Protein AF-A0A9Q9HTZ6-F1 (afdb_monomer)

Radius of gyration: 19.59 Å; Cα contacts (8 Å, |Δi|>4): 270; chains: 1; bounding box: 49×28×55 Å

pLDDT: mean 93.49, std 8.4, range [41.5, 98.31]

Solvent-accessible surface area (backbone atoms only — not comparable to full-atom values): 10935 Å² total; per-residue (Å²): 111,72,93,70,32,89,23,39,36,33,38,77,33,39,68,88,59,74,86,85,67,66,57,59,71,55,54,70,66,56,55,53,50,39,58,78,68,46,40,72,81,75,34,65,66,50,52,49,51,59,72,42,73,75,46,61,51,66,47,73,60,50,73,77,73,52,68,39,75,66,32,61,55,27,47,79,65,59,56,49,50,37,36,34,31,33,33,46,53,46,60,17,33,33,45,36,37,27,21,44,92,86,68,53,84,80,54,48,61,61,53,36,51,49,48,39,53,51,46,49,48,60,46,41,54,37,54,74,66,52,51,69,77,52,48,57,52,49,49,47,50,71,76,63,54,49,62,68,54,52,15,58,75,69,72,51,50,55,67,55,50,55,49,50,45,50,53,50,13,59,65,48,34,27,71,38,55,68,43,46,50,51,47,45,51,49,58,73,41,52,87,79,45,84,88,123

Structure (mmCIF, N/CA/C/O backbone):
data_AF-A0A9Q9HTZ6-F1
#
_entry.id   AF-A0A9Q9HTZ6-F1
#
loop_
_atom_site.group_PDB
_atom_site.id
_atom_site.type_symbol
_atom_site.label_atom_id
_atom_site.label_alt_id
_atom_site.label_comp_id
_atom_site.label_asym_id
_atom_site.label_entity_id
_atom_site.label_seq_id
_atom_site.pdbx_PDB_ins_code
_atom_site.Cartn_x
_atom_site.Cartn_y
_atom_site.Cartn_z
_atom_site.occupancy
_atom_site.B_iso_or_equiv
_atom_site.auth_seq_id
_atom_site.auth_comp_id
_atom_site.auth_asym_id
_atom_site.auth_atom_id
_atom_site.pdbx_PDB_model_num
ATOM 1 N N . MET A 1 1 ? -3.294 -3.836 -15.077 1.00 73.88 1 MET A N 1
ATOM 2 C CA . MET A 1 1 ? -1.982 -3.495 -14.479 1.00 73.88 1 MET A CA 1
ATOM 3 C C . MET A 1 1 ? -0.905 -4.458 -14.953 1.00 73.88 1 MET A C 1
ATOM 5 O O . MET A 1 1 ? 0.028 -3.984 -15.573 1.00 73.88 1 MET A O 1
ATOM 9 N N . GLN A 1 2 ? -1.033 -5.771 -14.715 1.00 74.38 2 GLN A N 1
ATOM 10 C CA . GLN A 1 2 ? -0.006 -6.757 -15.094 1.00 74.38 2 GLN A CA 1
ATOM 11 C C . GLN A 1 2 ? 0.292 -6.791 -16.602 1.00 74.38 2 GLN A C 1
ATOM 13 O O . GLN A 1 2 ? 1.448 -6.836 -16.988 1.00 74.38 2 GLN A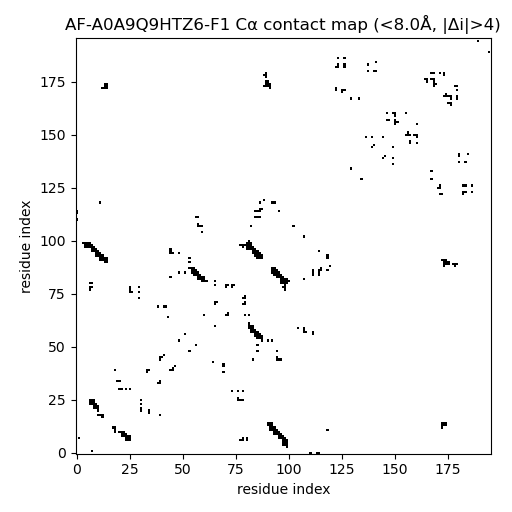 O 1
ATOM 18 N N . GLU A 1 3 ? -0.725 -6.657 -17.454 1.00 85.75 3 GLU A N 1
ATOM 19 C CA . GLU A 1 3 ? -0.558 -6.649 -18.920 1.00 85.75 3 GLU A CA 1
ATOM 20 C C . GLU A 1 3 ? 0.232 -5.445 -19.459 1.00 85.75 3 GLU A C 1
ATOM 22 O O . GLU A 1 3 ? 0.646 -5.437 -20.613 1.00 85.75 3 GLU A O 1
ATOM 27 N N . SER A 1 4 ? 0.428 -4.407 -18.641 1.00 90.44 4 SER A N 1
ATOM 28 C CA . SER A 1 4 ? 1.105 -3.176 -19.050 1.00 90.44 4 SER A CA 1
ATOM 29 C C . SER A 1 4 ? 2.604 -3.183 -18.759 1.00 90.44 4 SER A C 1
ATOM 31 O O . SER A 1 4 ? 3.250 -2.185 -19.053 1.00 90.44 4 SER A O 1
ATOM 33 N N . PHE A 1 5 ? 3.160 -4.243 -18.167 1.00 94.69 5 PHE A N 1
ATOM 34 C CA . PHE A 1 5 ? 4.577 -4.310 -17.807 1.00 94.69 5 PHE A CA 1
ATOM 35 C C . PHE A 1 5 ? 5.162 -5.675 -18.165 1.00 94.69 5 PHE A C 1
ATOM 37 O O . PHE A 1 5 ? 4.540 -6.701 -17.906 1.00 94.69 5 PHE A O 1
ATOM 44 N N . SER A 1 6 ? 6.375 -5.696 -18.723 1.00 95.19 6 SER A N 1
ATOM 45 C CA . SER A 1 6 ? 7.116 -6.945 -18.960 1.00 95.19 6 SER A CA 1
ATOM 46 C C . SER A 1 6 ? 7.638 -7.556 -17.656 1.00 95.19 6 SER A C 1
ATOM 48 O O . SER A 1 6 ? 7.808 -8.770 -17.562 1.00 95.19 6 SER A O 1
ATOM 50 N N . GLY A 1 7 ? 7.839 -6.722 -16.635 1.00 95.94 7 GLY A N 1
ATOM 51 C CA . GLY A 1 7 ? 8.109 -7.135 -15.268 1.00 95.94 7 GLY A CA 1
ATOM 52 C C . GLY A 1 7 ? 7.772 -6.026 -14.275 1.00 95.94 7 GLY A C 1
ATOM 53 O O . GLY A 1 7 ? 7.778 -4.843 -14.621 1.00 95.94 7 GLY A O 1
ATOM 54 N N . PHE A 1 8 ? 7.439 -6.397 -13.043 1.00 96.62 8 PHE A N 1
ATOM 55 C CA . PHE A 1 8 ? 7.098 -5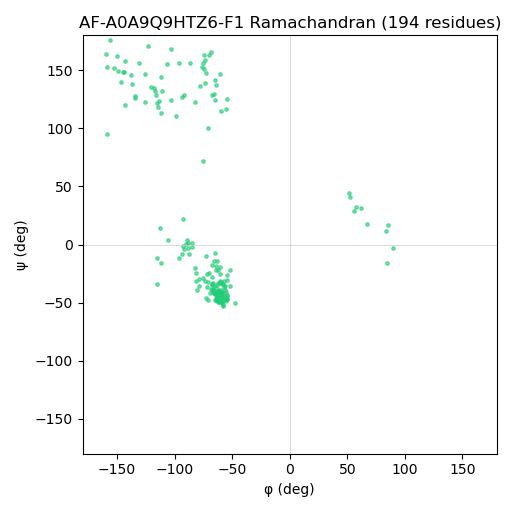.443 -11.993 1.00 96.62 8 PHE A CA 1
ATOM 56 C C . PHE A 1 8 ? 7.459 -5.960 -10.601 1.00 96.62 8 PHE A C 1
ATOM 58 O O . PHE A 1 8 ? 7.620 -7.160 -10.364 1.00 96.62 8 PHE A O 1
ATOM 65 N N . GLY A 1 9 ? 7.531 -5.036 -9.652 1.00 95.62 9 GLY A N 1
ATOM 66 C CA . GLY A 1 9 ? 7.614 -5.339 -8.233 1.00 95.62 9 GLY A CA 1
ATOM 67 C C . GLY A 1 9 ? 6.957 -4.249 -7.401 1.00 95.62 9 GLY A C 1
ATOM 68 O O . GLY A 1 9 ? 6.941 -3.079 -7.789 1.00 95.62 9 GLY A O 1
ATOM 69 N N . PHE A 1 10 ? 6.410 -4.619 -6.251 1.00 96.69 10 PHE A N 1
ATOM 70 C CA . PHE A 1 10 ? 5.911 -3.654 -5.289 1.00 96.69 10 PHE A CA 1
ATOM 71 C C . PHE A 1 10 ? 6.160 -4.073 -3.847 1.00 96.69 10 PHE A C 1
ATOM 73 O O . PHE A 1 10 ? 6.333 -5.245 -3.517 1.00 96.69 10 PHE A O 1
ATOM 80 N N . VAL A 1 11 ? 6.159 -3.070 -2.977 1.00 96.94 11 VAL A N 1
ATOM 81 C CA . VAL A 1 11 ? 6.175 -3.236 -1.525 1.00 96.94 11 VAL A CA 1
ATOM 82 C C . VAL A 1 11 ? 5.012 -2.471 -0.923 1.00 96.94 11 VAL A C 1
ATOM 84 O O . VAL A 1 11 ? 4.644 -1.404 -1.420 1.00 96.94 11 VAL A O 1
ATOM 87 N N . ILE A 1 12 ? 4.457 -3.000 0.161 1.00 96.50 12 ILE A N 1
ATOM 88 C CA . ILE A 1 12 ? 3.463 -2.319 0.989 1.00 96.50 12 ILE A CA 1
ATOM 89 C C . ILE A 1 12 ? 4.112 -2.066 2.340 1.00 96.50 12 ILE A C 1
ATOM 91 O O . ILE A 1 12 ? 4.617 -2.989 2.970 1.00 96.50 12 ILE A O 1
ATOM 95 N N . LEU A 1 13 ? 4.140 -0.803 2.751 1.00 95.88 13 LEU A N 1
ATOM 96 C CA . LEU A 1 13 ? 4.840 -0.350 3.942 1.00 95.88 13 LEU A CA 1
ATOM 97 C C . LEU A 1 13 ? 3.881 0.408 4.851 1.00 95.88 13 LEU A C 1
ATOM 99 O O . LEU A 1 13 ? 3.317 1.446 4.478 1.00 95.88 13 LEU A O 1
ATOM 103 N N . SER A 1 14 ? 3.762 -0.073 6.081 1.00 93.50 14 SER A N 1
ATOM 104 C CA . SER A 1 14 ? 3.127 0.656 7.170 1.00 93.50 14 SER A CA 1
ATOM 105 C C . SER A 1 14 ? 3.981 1.875 7.567 1.00 93.50 14 SER A C 1
ATOM 107 O O . SER A 1 14 ? 5.152 2.006 7.181 1.00 93.50 14 SER A O 1
ATOM 109 N N . PRO A 1 15 ? 3.426 2.825 8.340 1.00 88.44 15 PRO A N 1
ATOM 110 C CA . PRO A 1 15 ? 4.159 4.013 8.764 1.00 88.44 15 PRO A CA 1
ATOM 111 C C . PRO A 1 15 ? 5.473 3.676 9.488 1.00 88.44 15 PRO A C 1
ATOM 113 O O . PRO A 1 15 ? 5.465 3.117 10.579 1.00 88.44 15 PRO A O 1
ATOM 116 N N . GLY A 1 16 ? 6.600 4.079 8.897 1.00 87.69 16 GLY A N 1
ATOM 117 C CA . GLY A 1 16 ? 7.938 3.895 9.471 1.00 87.69 16 GLY A CA 1
ATOM 118 C C . GLY A 1 16 ? 8.631 2.584 9.091 1.00 87.69 16 GLY A C 1
ATOM 119 O O . GLY A 1 16 ? 9.789 2.405 9.458 1.00 87.69 16 GLY A O 1
ATOM 120 N N . GLU A 1 17 ? 7.970 1.701 8.340 1.00 92.38 17 GLU A N 1
ATOM 121 C CA . GLU A 1 17 ? 8.578 0.454 7.881 1.00 92.38 17 GLU A CA 1
ATOM 122 C C . GLU A 1 17 ? 9.590 0.678 6.753 1.00 92.38 17 GLU A C 1
ATOM 124 O O . GLU A 1 17 ? 9.489 1.612 5.949 1.00 92.38 17 GLU A O 1
ATOM 129 N N . VAL A 1 18 ? 10.573 -0.219 6.707 1.00 91.00 18 VAL A N 1
ATOM 130 C CA . VAL A 1 18 ? 11.548 -0.347 5.624 1.00 91.00 18 VAL A CA 1
ATOM 131 C C . VAL A 1 18 ? 11.294 -1.661 4.886 1.00 91.00 18 VAL A C 1
ATOM 133 O O . VAL A 1 18 ? 10.924 -2.647 5.525 1.00 91.00 18 VAL A O 1
ATOM 136 N N . PRO A 1 19 ? 11.475 -1.701 3.558 1.00 94.00 19 PRO A N 1
ATOM 137 C CA . PRO A 1 19 ? 11.228 -2.910 2.783 1.00 94.00 19 PRO A CA 1
ATOM 138 C C . PRO A 1 19 ? 12.253 -3.996 3.132 1.00 94.00 19 PRO A C 1
ATOM 140 O O . PRO A 1 19 ? 13.461 -3.768 3.078 1.00 94.00 19 PRO A O 1
ATOM 143 N N . THR A 1 20 ? 11.770 -5.192 3.455 1.00 93.38 20 THR A N 1
ATOM 144 C CA . THR A 1 20 ? 12.600 -6.394 3.670 1.00 93.38 20 THR A CA 1
ATOM 145 C C . THR A 1 20 ? 12.388 -7.458 2.595 1.00 93.38 20 THR A C 1
ATOM 147 O O . THR A 1 20 ? 13.193 -8.373 2.466 1.00 93.38 20 THR A O 1
ATOM 150 N N . SER A 1 21 ? 11.310 -7.336 1.825 1.00 95.19 21 SER A N 1
ATOM 151 C CA . SER A 1 21 ? 10.973 -8.158 0.666 1.00 95.19 21 SER A CA 1
ATOM 152 C C . SER A 1 21 ? 10.046 -7.358 -0.256 1.00 95.19 21 SER A C 1
ATOM 154 O O . SER A 1 21 ? 9.678 -6.227 0.076 1.00 95.19 21 SER A O 1
ATOM 156 N N . ALA A 1 22 ? 9.701 -7.922 -1.412 1.00 96.06 22 ALA A N 1
ATOM 157 C CA . ALA A 1 22 ? 8.777 -7.339 -2.376 1.00 96.06 22 ALA A CA 1
ATOM 158 C C . ALA A 1 22 ? 7.954 -8.447 -3.033 1.00 96.06 22 ALA A C 1
ATOM 160 O O . ALA A 1 22 ? 8.455 -9.555 -3.225 1.00 96.06 22 ALA A O 1
ATOM 161 N N . GLU A 1 23 ? 6.717 -8.131 -3.402 1.00 96.12 23 GLU A N 1
ATOM 162 C CA . GLU A 1 23 ? 5.938 -8.950 -4.325 1.00 96.12 23 GLU A CA 1
ATOM 163 C C . GLU A 1 23 ? 6.359 -8.591 -5.745 1.00 96.12 23 GLU A C 1
ATOM 165 O O . GLU A 1 23 ? 6.323 -7.421 -6.129 1.00 96.12 23 GLU A O 1
ATOM 170 N N . THR A 1 24 ? 6.817 -9.566 -6.527 1.00 96.81 24 THR A N 1
ATOM 171 C CA . THR A 1 24 ? 7.435 -9.278 -7.822 1.00 96.81 24 THR A CA 1
ATOM 172 C C . THR A 1 24 ? 7.290 -10.414 -8.826 1.00 96.81 24 THR A C 1
ATOM 174 O O . THR A 1 24 ? 7.203 -11.582 -8.454 1.00 96.81 24 THR A O 1
ATOM 177 N N . SER A 1 25 ? 7.278 -10.053 -10.111 1.00 96.88 25 SER A N 1
ATOM 178 C CA . SER A 1 25 ? 7.396 -10.982 -11.236 1.00 96.88 25 SER A CA 1
ATOM 179 C C . SER A 1 25 ? 8.844 -11.193 -11.697 1.00 96.88 25 SER A C 1
ATOM 181 O O . SER A 1 25 ? 9.070 -11.952 -12.638 1.00 96.88 25 SER A O 1
ATOM 183 N N . PHE A 1 26 ? 9.819 -10.488 -11.111 1.00 96.62 26 PHE A N 1
ATOM 184 C CA . PHE A 1 26 ? 11.230 -10.663 -11.446 1.00 96.62 26 PHE A CA 1
ATOM 185 C C . PHE A 1 26 ? 11.749 -12.016 -10.948 1.00 96.62 26 PHE A C 1
ATOM 187 O O . PHE A 1 26 ? 11.139 -12.667 -10.098 1.00 96.62 26 PHE A O 1
ATOM 194 N N . SER A 1 27 ? 12.892 -12.454 -11.478 1.00 97.12 27 SER A N 1
ATOM 195 C CA . SER A 1 27 ? 13.490 -13.720 -11.062 1.00 97.12 27 SER A CA 1
ATOM 196 C C . SER A 1 27 ? 13.824 -13.714 -9.566 1.00 97.12 27 SER A C 1
ATOM 198 O O . SER A 1 27 ? 14.225 -12.694 -9.001 1.00 97.12 27 SER A O 1
ATOM 200 N N . ALA A 1 28 ? 13.718 -14.883 -8.928 1.00 97.12 28 ALA A N 1
ATOM 201 C CA . ALA A 1 28 ? 14.109 -15.049 -7.527 1.00 97.12 28 ALA A CA 1
ATOM 202 C C . ALA A 1 28 ? 15.581 -14.663 -7.286 1.00 97.12 28 ALA A C 1
ATOM 204 O O . ALA A 1 28 ? 15.919 -14.144 -6.226 1.00 97.12 28 ALA A O 1
ATOM 205 N N . GLU A 1 29 ? 16.442 -14.868 -8.288 1.00 97.50 29 GLU A N 1
ATOM 206 C CA . GLU A 1 29 ? 17.841 -14.438 -8.257 1.00 97.50 29 GLU A CA 1
ATOM 207 C C . GLU A 1 29 ? 17.968 -12.915 -8.133 1.00 97.50 29 GLU A C 1
ATOM 209 O O . GLU A 1 29 ? 18.666 -12.436 -7.238 1.00 97.50 29 GLU A O 1
ATOM 214 N N . TRP A 1 30 ? 17.259 -12.147 -8.971 1.00 97.12 30 TRP A N 1
ATOM 215 C CA . TRP A 1 30 ? 17.261 -10.688 -8.867 1.00 97.12 30 TRP A CA 1
ATOM 216 C C . TRP A 1 30 ? 16.674 -10.224 -7.537 1.00 97.12 30 TRP A C 1
ATOM 218 O O . TRP A 1 30 ? 17.239 -9.352 -6.881 1.00 97.12 30 TRP A O 1
ATOM 228 N N . HIS A 1 31 ? 15.564 -10.831 -7.111 1.00 96.88 31 HIS A N 1
ATOM 229 C CA . HIS A 1 31 ? 14.905 -10.484 -5.856 1.00 96.88 31 HIS A CA 1
ATOM 230 C C . HIS A 1 31 ? 15.843 -10.659 -4.656 1.00 96.88 31 HIS A C 1
ATOM 232 O O . HIS A 1 31 ? 16.029 -9.719 -3.882 1.00 96.88 31 HIS A O 1
ATOM 238 N N . GLN A 1 32 ? 16.495 -11.817 -4.543 1.00 96.56 32 GLN A N 1
ATOM 239 C CA . GLN A 1 32 ? 17.470 -12.093 -3.489 1.00 96.56 32 GLN A CA 1
ATOM 240 C C . GLN A 1 32 ? 18.637 -11.101 -3.546 1.00 96.56 32 GLN A C 1
ATOM 242 O O . GLN A 1 32 ? 18.963 -10.447 -2.552 1.00 96.56 32 GLN A O 1
ATOM 247 N N . ARG A 1 33 ? 19.216 -10.919 -4.738 1.00 96.56 33 ARG A N 1
ATOM 248 C CA . ARG A 1 33 ? 20.353 -10.024 -4.958 1.00 96.56 33 ARG A CA 1
ATOM 249 C C . ARG A 1 33 ? 20.036 -8.580 -4.574 1.00 96.56 33 ARG A C 1
ATOM 251 O O . ARG A 1 33 ? 20.868 -7.937 -3.933 1.00 96.56 33 ARG A O 1
ATOM 258 N N . TYR A 1 34 ? 18.835 -8.101 -4.899 1.00 96.31 34 TYR A N 1
ATOM 259 C CA . TYR A 1 34 ? 18.376 -6.750 -4.591 1.00 96.31 34 TYR A CA 1
ATOM 260 C C . TYR A 1 34 ? 18.368 -6.456 -3.088 1.00 96.31 34 TYR A C 1
ATOM 262 O O . TYR A 1 34 ? 18.828 -5.394 -2.648 1.00 96.31 34 TYR A O 1
ATOM 270 N N . PHE A 1 35 ? 17.862 -7.395 -2.287 1.00 95.56 35 PHE A N 1
ATOM 271 C CA . PHE A 1 35 ? 17.790 -7.228 -0.838 1.00 95.56 35 PHE A CA 1
ATOM 272 C C . PHE A 1 35 ? 19.135 -7.487 -0.145 1.00 95.56 35 PHE A C 1
ATOM 274 O O . PHE A 1 35 ? 19.474 -6.728 0.766 1.00 95.56 35 PHE A O 1
ATOM 281 N N . ASP A 1 36 ? 19.946 -8.436 -0.625 1.00 95.44 36 ASP A N 1
ATOM 282 C CA . ASP A 1 36 ? 21.295 -8.697 -0.093 1.00 95.44 36 ASP A CA 1
ATOM 283 C C . ASP A 1 36 ? 22.226 -7.489 -0.247 1.00 95.44 36 ASP A C 1
ATOM 285 O O . ASP A 1 36 ? 22.929 -7.106 0.691 1.00 95.44 36 ASP A O 1
ATOM 289 N N . HIS A 1 37 ? 22.173 -6.828 -1.406 1.00 95.12 37 HIS A N 1
ATOM 290 C CA . HIS A 1 37 ? 22.964 -5.625 -1.686 1.00 95.12 37 HIS A CA 1
ATOM 291 C C . HIS A 1 37 ? 22.304 -4.337 -1.176 1.00 95.12 37 HIS A C 1
ATOM 293 O O . HIS A 1 37 ? 22.858 -3.250 -1.337 1.00 95.12 37 HIS A O 1
ATOM 299 N N . LYS A 1 38 ? 21.134 -4.440 -0.528 1.00 94.25 38 LYS A N 1
ATOM 300 C CA . LYS A 1 38 ? 20.363 -3.311 0.015 1.00 94.25 38 LYS A CA 1
ATOM 301 C C . LYS A 1 38 ? 20.096 -2.214 -1.018 1.00 94.25 38 LYS A C 1
ATOM 303 O O . LYS A 1 38 ? 20.147 -1.024 -0.695 1.00 94.25 38 LYS A O 1
ATOM 308 N N . PHE A 1 39 ? 19.770 -2.596 -2.251 1.00 94.38 39 PHE A N 1
ATOM 309 C CA . PHE A 1 39 ? 19.565 -1.626 -3.326 1.00 94.38 39 PHE A CA 1
ATOM 310 C C . PHE A 1 39 ? 18.428 -0.640 -3.047 1.00 94.38 39 PHE A C 1
ATOM 312 O O . PHE A 1 39 ? 18.534 0.513 -3.453 1.00 94.38 39 PHE A O 1
ATOM 319 N N . HIS A 1 40 ? 17.438 -0.9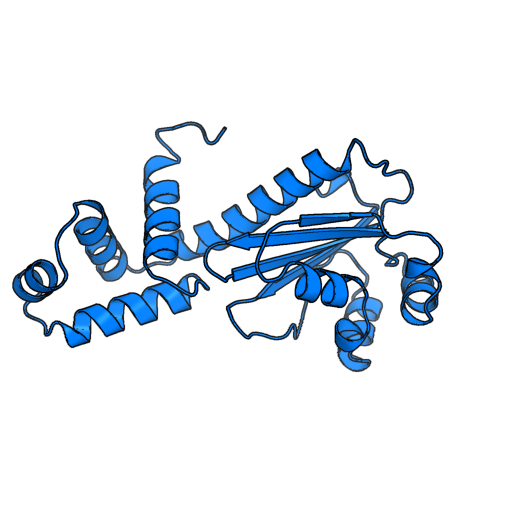99 -2.224 1.00 90.88 40 HIS A N 1
ATOM 320 C CA . HIS A 1 40 ? 16.404 -0.076 -1.730 1.00 90.88 40 HIS A CA 1
ATOM 321 C C . HIS A 1 40 ? 16.950 1.217 -1.082 1.00 90.88 40 HIS A C 1
ATOM 323 O O . HIS A 1 40 ? 16.232 2.212 -0.981 1.00 90.88 40 HIS A O 1
ATOM 329 N N . ALA A 1 41 ? 18.205 1.231 -0.614 1.00 91.50 41 ALA A N 1
ATOM 330 C CA . ALA A 1 41 ? 18.835 2.420 -0.045 1.00 91.50 41 ALA A CA 1
ATOM 331 C C . ALA A 1 41 ? 19.266 3.452 -1.104 1.00 91.50 41 ALA A C 1
ATOM 333 O O . ALA A 1 41 ? 19.304 4.648 -0.800 1.00 91.50 41 ALA A O 1
ATOM 334 N N . VAL A 1 42 ? 19.580 2.997 -2.321 1.00 90.94 42 VAL A N 1
ATOM 335 C CA . VAL A 1 42 ? 20.099 3.811 -3.437 1.00 90.94 42 VAL A CA 1
ATOM 336 C C . VAL A 1 42 ? 19.147 3.878 -4.633 1.00 90.94 42 VAL A C 1
ATOM 338 O O . VAL A 1 42 ? 19.339 4.702 -5.520 1.00 90.94 42 VAL A O 1
ATOM 341 N N . ASP A 1 43 ? 18.115 3.040 -4.648 1.00 91.19 43 ASP A N 1
ATOM 342 C CA . ASP A 1 43 ? 17.142 2.942 -5.726 1.00 91.19 43 ASP A CA 1
ATOM 343 C C . ASP A 1 43 ? 16.316 4.240 -5.876 1.00 91.19 43 ASP A C 1
ATOM 345 O O . ASP A 1 43 ? 15.662 4.683 -4.913 1.00 91.19 43 ASP A O 1
ATOM 349 N N . PRO A 1 44 ? 16.302 4.858 -7.076 1.00 88.44 44 PRO A N 1
ATOM 350 C CA . PRO A 1 44 ? 15.490 6.037 -7.365 1.00 88.44 44 PRO A CA 1
ATOM 351 C C . PRO A 1 44 ? 13.993 5.875 -7.074 1.00 88.44 44 PRO A C 1
ATOM 353 O O . PRO A 1 44 ? 13.346 6.864 -6.728 1.00 88.44 44 PRO A O 1
ATOM 356 N N . VAL A 1 45 ? 13.448 4.654 -7.108 1.00 88.81 45 VAL A N 1
ATOM 357 C CA . VAL A 1 45 ? 12.078 4.326 -6.668 1.00 88.81 45 VAL A CA 1
ATOM 358 C C . VAL A 1 45 ? 11.845 4.776 -5.218 1.00 88.81 45 VAL A C 1
ATOM 360 O O . VAL A 1 45 ? 10.870 5.469 -4.893 1.00 88.81 45 VAL A O 1
ATOM 363 N N . PHE A 1 46 ? 12.775 4.440 -4.323 1.00 89.12 46 PHE A N 1
ATOM 364 C CA . PHE A 1 46 ? 12.692 4.796 -2.906 1.00 89.12 46 PHE A CA 1
ATOM 365 C C . PHE A 1 46 ? 13.094 6.248 -2.647 1.00 89.12 46 PHE A C 1
ATOM 367 O O . PHE A 1 46 ? 12.560 6.879 -1.728 1.00 89.12 46 PHE A O 1
ATOM 374 N N . HIS A 1 47 ? 13.980 6.819 -3.468 1.00 91.06 47 HIS A N 1
ATOM 375 C CA . HIS A 1 47 ? 14.262 8.253 -3.424 1.00 91.06 47 HIS A CA 1
ATOM 376 C C . HIS A 1 47 ? 13.015 9.081 -3.770 1.00 91.06 47 HIS A C 1
ATOM 378 O O . HIS A 1 47 ? 12.633 9.967 -3.002 1.00 91.06 47 HIS A O 1
ATOM 384 N N . PHE A 1 48 ? 12.325 8.737 -4.860 1.00 92.88 48 PHE A N 1
ATOM 385 C CA . PHE A 1 48 ? 11.071 9.369 -5.268 1.00 92.88 48 PHE A CA 1
ATOM 386 C C . PHE A 1 48 ? 10.003 9.253 -4.175 1.00 92.88 48 PHE A C 1
ATOM 388 O O . PHE A 1 48 ? 9.380 10.245 -3.804 1.00 92.88 48 PHE A O 1
ATOM 395 N N . THR A 1 49 ? 9.875 8.080 -3.548 1.00 90.62 49 THR A N 1
ATOM 396 C CA . THR A 1 49 ? 8.958 7.880 -2.413 1.00 90.62 49 THR A CA 1
ATOM 397 C C . THR A 1 49 ? 9.208 8.862 -1.264 1.00 90.62 49 THR A C 1
ATOM 399 O O . THR A 1 49 ? 8.256 9.371 -0.663 1.00 90.62 49 THR A O 1
ATOM 402 N N . LYS A 1 50 ? 10.477 9.149 -0.939 1.00 91.81 50 LYS A N 1
ATOM 403 C CA . LYS A 1 50 ? 10.830 10.145 0.086 1.00 91.81 50 LYS A CA 1
ATOM 404 C C . LYS A 1 50 ? 10.420 11.554 -0.354 1.00 91.81 50 LYS A C 1
ATOM 406 O O . LYS A 1 50 ? 9.848 12.284 0.453 1.00 91.81 50 LYS A O 1
ATOM 411 N N . GLN A 1 51 ? 10.642 11.908 -1.623 1.00 94.00 51 GLN A N 1
ATOM 412 C CA . GLN A 1 51 ? 10.244 13.203 -2.191 1.00 94.00 51 GLN A CA 1
ATOM 413 C C . GLN A 1 51 ? 8.723 13.418 -2.176 1.00 94.00 51 GLN A C 1
ATOM 415 O O . GLN A 1 51 ? 8.267 14.541 -1.966 1.00 94.00 51 GLN A O 1
ATOM 420 N N . CYS A 1 52 ? 7.923 12.358 -2.333 1.00 93.19 52 CYS A N 1
ATOM 421 C CA . CYS A 1 52 ? 6.463 12.455 -2.290 1.00 93.19 52 CYS A CA 1
ATOM 422 C C . CYS A 1 52 ? 5.912 12.895 -0.921 1.00 93.19 52 CYS A C 1
ATOM 424 O O . CYS A 1 52 ? 4.756 13.312 -0.844 1.00 93.19 52 CYS A O 1
ATOM 426 N N . GLY A 1 53 ? 6.682 12.786 0.170 1.00 90.25 53 GLY A N 1
ATOM 427 C CA . GLY A 1 53 ? 6.275 13.292 1.488 1.00 90.25 53 GLY A CA 1
ATOM 428 C C . GLY A 1 53 ? 4.958 12.700 2.012 1.00 90.25 53 GLY A C 1
ATOM 429 O O . GLY A 1 53 ? 4.187 13.394 2.668 1.00 90.25 53 GLY A O 1
ATOM 430 N N . GLY A 1 54 ? 4.665 11.439 1.677 1.00 90.38 54 GLY A N 1
ATOM 431 C CA . GLY A 1 54 ? 3.414 10.766 2.050 1.00 90.38 54 GLY A CA 1
ATOM 432 C C . GLY A 1 54 ? 2.226 11.044 1.124 1.00 90.38 54 GLY A C 1
ATOM 433 O O . GLY A 1 54 ? 1.100 10.698 1.471 1.00 90.38 54 GLY A O 1
ATOM 434 N N . ARG A 1 55 ? 2.452 11.660 -0.041 1.00 95.31 55 ARG A N 1
ATOM 435 C CA . ARG A 1 55 ? 1.440 11.843 -1.091 1.00 95.31 55 ARG A CA 1
ATOM 436 C C . ARG A 1 55 ? 1.544 10.746 -2.143 1.00 95.31 55 ARG A C 1
ATOM 438 O O . ARG A 1 55 ? 2.609 10.161 -2.327 1.00 95.31 55 ARG A O 1
ATOM 445 N N . SER A 1 56 ? 0.440 10.504 -2.842 1.00 97.19 56 SER A N 1
ATOM 446 C CA . SER A 1 56 ? 0.452 9.639 -4.018 1.00 97.19 56 SER A CA 1
ATOM 447 C C . SER A 1 56 ? 1.016 10.385 -5.224 1.00 97.19 56 SER A C 1
ATOM 449 O O . SER A 1 56 ? 0.655 11.543 -5.439 1.00 97.19 56 SER A O 1
ATOM 451 N N . ALA A 1 57 ? 1.885 9.741 -5.996 1.00 97.50 57 ALA A N 1
ATOM 452 C CA . ALA A 1 57 ? 2.408 10.273 -7.250 1.00 97.50 57 ALA A CA 1
ATOM 453 C C . ALA A 1 57 ? 2.970 9.153 -8.133 1.00 97.50 57 ALA A C 1
ATOM 455 O O . ALA A 1 57 ? 3.275 8.062 -7.654 1.00 97.50 57 ALA A O 1
ATOM 456 N N . SER A 1 58 ? 3.168 9.447 -9.414 1.00 97.00 58 SER A N 1
ATOM 457 C CA . SER A 1 58 ? 3.880 8.575 -10.347 1.00 97.00 58 SER A CA 1
ATOM 458 C C . SER A 1 58 ? 4.941 9.342 -11.119 1.00 97.00 58 SER A C 1
ATOM 460 O O . SER A 1 58 ? 4.822 10.555 -11.308 1.00 97.00 58 SER A O 1
ATOM 462 N N . LYS A 1 59 ? 5.951 8.625 -11.606 1.00 95.50 59 LYS A N 1
ATOM 463 C CA . LYS A 1 59 ? 7.038 9.183 -12.403 1.00 95.50 59 LYS A CA 1
ATOM 464 C C . LYS A 1 59 ? 7.517 8.173 -13.441 1.00 95.50 59 LYS A C 1
ATOM 466 O O . LYS A 1 59 ? 7.648 6.992 -13.137 1.00 95.50 59 LYS A O 1
ATOM 471 N N . LEU A 1 60 ? 7.806 8.663 -14.644 1.00 95.94 60 LEU A N 1
ATOM 472 C CA . LEU A 1 60 ? 8.663 7.965 -15.599 1.00 95.94 60 LEU A CA 1
ATOM 473 C C . LEU A 1 60 ? 10.098 8.445 -15.379 1.00 95.94 60 LEU A C 1
ATOM 475 O O . LEU A 1 60 ? 10.336 9.654 -15.316 1.00 95.94 60 LEU A O 1
ATOM 479 N N . LEU A 1 61 ? 11.026 7.510 -15.213 1.00 94.12 61 LEU A N 1
ATOM 480 C CA . LEU A 1 61 ? 12.442 7.816 -15.059 1.00 94.12 61 LEU A CA 1
ATOM 481 C C . LEU A 1 61 ? 13.041 8.240 -16.399 1.00 94.12 61 LEU A C 1
ATOM 483 O O . LEU A 1 61 ? 12.737 7.659 -17.443 1.00 94.12 61 LEU A O 1
ATOM 487 N N . SER A 1 62 ? 13.902 9.256 -16.367 1.00 92.44 62 SER A N 1
ATOM 488 C CA . SER A 1 62 ? 14.699 9.624 -17.537 1.00 92.44 62 SER A CA 1
ATOM 489 C C . SER A 1 62 ? 15.832 8.615 -17.772 1.00 92.44 62 SER A C 1
ATOM 491 O O . SER A 1 62 ? 16.220 7.873 -16.871 1.00 92.44 62 SER A O 1
ATOM 493 N N . GLN A 1 63 ? 16.421 8.622 -18.972 1.00 91.38 63 GLN A N 1
ATOM 494 C CA . GLN A 1 63 ? 17.602 7.795 -19.261 1.00 91.38 63 GLN A CA 1
ATOM 495 C C . GLN A 1 63 ? 18.781 8.098 -18.323 1.00 91.38 63 GLN A C 1
ATOM 497 O O . GLN A 1 63 ? 19.512 7.185 -17.957 1.00 91.38 63 GLN A O 1
ATOM 502 N N . GLU A 1 64 ? 18.940 9.357 -17.911 1.00 91.94 64 GLU A N 1
ATOM 503 C CA . GLU A 1 64 ? 19.970 9.781 -16.955 1.00 91.94 64 GLU A CA 1
ATOM 504 C C . GLU A 1 64 ? 19.718 9.197 -15.557 1.00 91.94 64 GLU A C 1
ATOM 506 O O . GLU A 1 64 ? 20.632 8.709 -14.903 1.00 91.94 64 GLU A O 1
ATOM 511 N N . GLU A 1 65 ? 18.464 9.158 -15.100 1.00 90.62 65 GLU A N 1
ATOM 512 C CA . GLU A 1 65 ? 18.126 8.522 -13.819 1.00 90.62 65 GLU A CA 1
ATOM 513 C C . GLU A 1 65 ? 18.332 6.999 -13.854 1.00 90.62 65 GLU A C 1
ATOM 515 O O . GLU A 1 65 ? 18.630 6.379 -12.830 1.00 90.62 65 GLU A O 1
ATOM 520 N N . MET A 1 66 ? 18.208 6.407 -15.044 1.00 93.06 66 MET A N 1
ATOM 521 C CA . MET A 1 66 ? 18.414 4.983 -15.304 1.00 93.06 66 MET A CA 1
ATOM 522 C C . MET A 1 66 ? 19.863 4.611 -15.657 1.00 93.06 66 MET A C 1
ATOM 524 O O . MET A 1 66 ? 20.133 3.446 -15.950 1.00 93.06 66 MET A O 1
ATOM 528 N N . SER A 1 67 ? 20.812 5.551 -15.634 1.00 91.81 67 SER A N 1
ATOM 529 C CA . SER A 1 67 ? 22.226 5.279 -15.939 1.00 91.81 67 SER A CA 1
ATOM 530 C C . SER A 1 67 ? 23.065 4.963 -14.694 1.00 91.81 67 SER A C 1
ATOM 532 O O . SER A 1 67 ? 24.277 5.159 -14.696 1.00 91.81 67 SER A O 1
ATOM 534 N N . SER A 1 68 ? 22.434 4.536 -13.597 1.00 90.12 68 SER A N 1
ATOM 535 C CA . SER A 1 68 ? 23.143 4.165 -12.369 1.00 90.12 68 SER A CA 1
ATOM 536 C C . SER A 1 68 ? 23.598 2.697 -12.397 1.00 90.12 68 SER A C 1
ATOM 538 O O . SER A 1 68 ? 22.956 1.878 -13.062 1.00 90.12 68 SER A O 1
ATOM 540 N N . PRO A 1 69 ? 24.636 2.318 -11.619 1.00 92.75 69 PRO A N 1
ATOM 541 C CA . PRO A 1 69 ? 25.089 0.924 -11.530 1.00 92.75 69 PRO A CA 1
ATOM 542 C C . PRO A 1 69 ? 23.979 -0.064 -11.142 1.00 92.75 69 PRO A C 1
ATOM 544 O O . PRO A 1 69 ? 23.978 -1.207 -11.588 1.00 92.75 69 PRO A O 1
ATOM 547 N N . LEU A 1 70 ? 22.995 0.390 -10.353 1.00 94.31 70 LEU A N 1
ATOM 548 C CA . LEU A 1 70 ? 21.809 -0.397 -10.020 1.00 94.31 70 LEU A CA 1
ATOM 549 C C . LEU A 1 70 ? 21.035 -0.813 -11.276 1.00 94.31 70 LEU A C 1
ATOM 551 O O . LEU A 1 70 ? 20.683 -1.978 -11.421 1.00 94.31 70 LEU A O 1
ATOM 555 N N . PHE A 1 71 ? 20.752 0.135 -12.171 1.00 94.62 71 PHE A N 1
ATOM 556 C CA . PHE A 1 71 ? 19.966 -0.126 -13.376 1.00 94.62 71 PHE A CA 1
ATOM 557 C C . PHE A 1 71 ? 20.751 -0.906 -14.427 1.00 94.62 71 PHE A C 1
ATOM 559 O O . PHE A 1 71 ? 20.161 -1.705 -15.149 1.00 94.62 71 PHE A O 1
ATOM 566 N N . GLU A 1 72 ? 22.071 -0.721 -14.497 1.00 93.31 72 GLU A N 1
ATOM 567 C CA . GLU A 1 72 ? 22.936 -1.563 -15.330 1.00 93.31 72 GLU A CA 1
ATOM 568 C C . GLU A 1 72 ? 22.866 -3.032 -14.906 1.00 93.31 72 GLU A C 1
ATOM 570 O O . GLU A 1 72 ? 22.773 -3.917 -15.757 1.00 93.31 72 GLU A O 1
ATOM 575 N N . GLU A 1 73 ? 22.865 -3.292 -13.598 1.00 95.44 73 GLU A N 1
ATOM 576 C CA . GLU A 1 73 ? 22.719 -4.641 -13.063 1.00 95.44 73 GLU A CA 1
ATOM 577 C C . GLU A 1 73 ? 21.292 -5.171 -13.253 1.00 95.44 73 GLU A C 1
ATOM 579 O O . GLU A 1 73 ? 21.111 -6.261 -13.792 1.00 95.44 73 GLU A O 1
ATOM 584 N N . ALA A 1 74 ? 20.273 -4.377 -12.905 1.00 95.94 74 ALA A N 1
ATOM 585 C CA . ALA A 1 74 ? 18.865 -4.751 -13.036 1.00 95.94 74 ALA A CA 1
ATOM 586 C C . ALA A 1 74 ? 18.486 -5.122 -14.479 1.00 95.94 74 ALA A C 1
ATOM 588 O O . ALA A 1 74 ? 17.724 -6.065 -14.700 1.00 95.94 74 ALA A O 1
ATOM 589 N N . ARG A 1 75 ? 19.058 -4.433 -15.475 1.00 95.81 75 ARG A N 1
ATOM 590 C CA . ARG A 1 75 ? 18.819 -4.698 -16.901 1.00 95.81 75 ARG A CA 1
ATOM 591 C C . ARG A 1 75 ? 19.234 -6.104 -17.326 1.00 95.81 75 ARG A C 1
ATOM 593 O O . ARG A 1 75 ? 18.588 -6.687 -18.191 1.00 95.81 75 ARG A O 1
ATOM 600 N N . GLN A 1 76 ? 20.258 -6.685 -16.698 1.00 96.12 76 GLN A N 1
ATOM 601 C CA . GLN A 1 76 ? 20.681 -8.068 -16.975 1.00 96.12 76 GLN A CA 1
ATOM 602 C C . GLN A 1 76 ? 19.595 -9.088 -16.605 1.00 96.12 76 GLN A C 1
ATOM 604 O O . GLN A 1 76 ? 19.566 -10.187 -17.152 1.00 96.12 76 GLN A O 1
ATOM 609 N N . PHE A 1 77 ? 18.677 -8.694 -15.721 1.00 96.56 77 PHE A N 1
ATOM 610 C CA . PHE A 1 77 ? 17.533 -9.481 -15.273 1.00 96.56 77 PHE A CA 1
ATOM 611 C C . PHE A 1 77 ? 16.199 -8.996 -15.862 1.00 96.56 77 PHE A C 1
ATOM 613 O O . PHE A 1 77 ? 15.150 -9.514 -15.484 1.00 96.56 77 PHE A O 1
ATOM 620 N N . GLY A 1 78 ? 16.213 -7.997 -16.756 1.00 95.88 78 GLY A N 1
ATOM 621 C CA . GLY A 1 78 ? 14.998 -7.347 -17.257 1.00 95.88 78 GLY A CA 1
ATOM 622 C C . GLY A 1 78 ? 14.190 -6.647 -16.159 1.00 95.88 78 GLY A C 1
ATOM 623 O O . GLY A 1 78 ? 12.963 -6.631 -16.218 1.00 95.88 78 GLY A O 1
ATOM 624 N N . ALA A 1 79 ? 14.868 -6.133 -15.127 1.00 96.12 79 ALA A N 1
ATOM 625 C CA . ALA A 1 79 ? 14.265 -5.522 -13.944 1.00 96.12 79 ALA A CA 1
ATOM 626 C C . ALA A 1 79 ? 14.527 -4.008 -13.822 1.00 96.12 79 ALA A C 1
ATOM 628 O O . ALA A 1 79 ? 14.306 -3.412 -12.763 1.00 96.12 79 ALA A O 1
ATOM 629 N N . ASP A 1 80 ? 14.989 -3.363 -14.894 1.00 95.31 80 ASP A N 1
ATOM 630 C CA . ASP A 1 80 ? 15.252 -1.927 -14.970 1.00 95.31 80 ASP A CA 1
ATOM 631 C C . ASP A 1 80 ? 13.957 -1.109 -15.097 1.00 95.31 80 ASP A C 1
ATOM 633 O O . ASP A 1 80 ? 13.618 -0.553 -16.138 1.00 95.31 80 ASP A O 1
ATOM 637 N N . SER A 1 81 ? 13.215 -1.046 -13.989 1.00 92.81 81 SER A N 1
ATOM 638 C CA . SER A 1 81 ? 11.909 -0.383 -13.897 1.00 92.81 81 SER A CA 1
ATOM 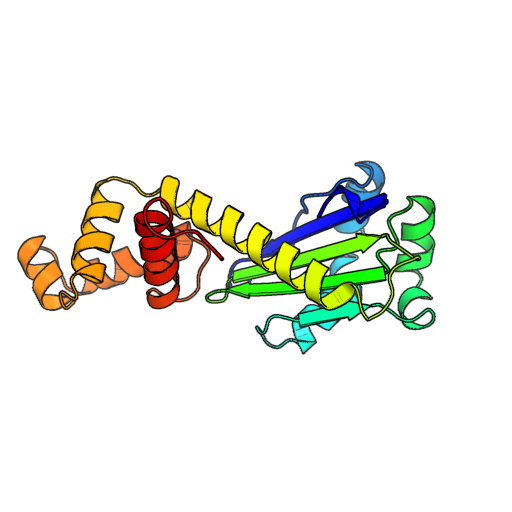639 C C . SER A 1 81 ? 11.993 1.104 -14.247 1.00 92.81 81 SER A C 1
ATOM 641 O O . SER A 1 81 ? 12.588 1.888 -13.514 1.00 92.81 81 SER A O 1
ATOM 643 N N . ASN A 1 82 ? 11.352 1.512 -15.341 1.00 95.06 82 ASN A N 1
ATOM 644 C CA . ASN A 1 82 ? 11.312 2.903 -15.795 1.00 95.06 82 ASN A CA 1
ATOM 645 C C . ASN A 1 82 ? 10.051 3.654 -15.335 1.00 95.06 82 ASN A C 1
ATOM 647 O O . ASN A 1 82 ? 9.995 4.877 -15.451 1.00 95.06 82 ASN A O 1
ATOM 651 N N . PHE A 1 83 ? 9.043 2.952 -14.811 1.00 96.38 83 PHE A N 1
ATOM 652 C CA . PHE A 1 83 ? 7.848 3.548 -14.220 1.00 96.38 83 PHE A CA 1
ATOM 653 C C . PHE A 1 83 ? 7.824 3.331 -12.709 1.00 96.38 83 PHE A C 1
ATOM 655 O O . PHE A 1 83 ? 7.991 2.212 -12.226 1.00 96.38 83 PHE A O 1
ATOM 662 N N . ILE A 1 84 ? 7.550 4.406 -11.974 1.00 96.44 84 ILE A N 1
ATOM 663 C CA . ILE A 1 84 ? 7.391 4.407 -10.524 1.00 96.44 84 ILE A CA 1
ATOM 664 C C . ILE A 1 84 ? 5.996 4.913 -10.186 1.00 96.44 84 ILE A C 1
ATOM 666 O O . ILE A 1 84 ? 5.558 5.947 -10.694 1.00 96.44 84 ILE A O 1
ATOM 670 N N . SER A 1 85 ? 5.321 4.234 -9.266 1.00 97.50 85 SER A N 1
ATOM 671 C CA . SER A 1 85 ? 4.068 4.696 -8.681 1.00 97.50 85 SER A CA 1
ATOM 672 C C . SER A 1 85 ? 4.104 4.524 -7.169 1.00 97.50 85 SER A C 1
ATOM 674 O O . SER A 1 85 ? 4.364 3.443 -6.651 1.00 97.50 85 SER A O 1
ATOM 676 N N . VAL A 1 86 ? 3.835 5.607 -6.452 1.00 97.88 86 VAL A N 1
ATOM 677 C CA . VAL A 1 86 ? 3.701 5.631 -4.998 1.00 97.88 86 VAL A CA 1
ATOM 678 C C . VAL A 1 86 ? 2.244 5.913 -4.697 1.00 97.88 86 VAL A C 1
ATOM 680 O O . VAL A 1 86 ? 1.758 7.002 -4.982 1.00 97.88 86 VAL A O 1
ATOM 683 N N . SER A 1 87 ? 1.535 4.951 -4.122 1.00 97.88 87 SER A N 1
ATOM 684 C CA . SER A 1 87 ? 0.175 5.140 -3.619 1.00 97.88 87 SER A CA 1
ATOM 685 C C . SER A 1 87 ? 0.222 5.269 -2.102 1.00 97.88 87 SER A C 1
ATOM 687 O O . SER A 1 87 ? 0.737 4.387 -1.423 1.00 97.88 87 SER A O 1
ATOM 689 N N . ALA A 1 88 ? -0.319 6.353 -1.555 1.00 97.19 88 ALA A N 1
ATOM 690 C CA . ALA A 1 88 ? -0.359 6.616 -0.122 1.00 97.19 88 ALA A CA 1
ATOM 691 C C . ALA A 1 88 ? -1.806 6.659 0.385 1.00 97.19 88 ALA A C 1
ATOM 693 O O . ALA A 1 88 ? -2.635 7.402 -0.142 1.00 97.19 88 ALA A O 1
ATOM 694 N N . PHE A 1 89 ? -2.097 5.901 1.444 1.00 96.75 89 PHE A N 1
ATOM 695 C CA . PHE A 1 89 ? -3.412 5.865 2.079 1.00 96.75 89 PHE A CA 1
ATOM 696 C C . PHE A 1 89 ? -3.269 5.727 3.593 1.00 96.75 89 PHE A C 1
ATOM 698 O O . PHE A 1 89 ? -2.694 4.766 4.092 1.00 96.75 89 PHE A O 1
ATOM 705 N N . GLY A 1 90 ? -3.788 6.695 4.353 1.00 95.25 90 GLY A N 1
ATOM 706 C CA . GLY A 1 90 ? -3.787 6.607 5.815 1.00 95.25 90 GLY A CA 1
ATOM 707 C C . GLY A 1 90 ? -2.400 6.406 6.433 1.00 95.25 90 GLY A C 1
ATOM 708 O O . GLY A 1 90 ? -2.304 5.768 7.468 1.00 95.25 90 GLY A O 1
ATOM 709 N N . GLY A 1 91 ? -1.326 6.888 5.800 1.00 95.12 91 GLY A N 1
ATOM 710 C CA . GLY A 1 91 ? 0.060 6.654 6.226 1.00 95.12 91 GLY A CA 1
ATOM 711 C C . GLY A 1 91 ? 0.686 5.341 5.735 1.00 95.12 91 GLY A C 1
ATOM 712 O O . GLY A 1 91 ? 1.914 5.244 5.760 1.00 95.12 91 GLY A O 1
ATOM 713 N N . ASN A 1 92 ? -0.114 4.384 5.252 1.00 96.88 92 ASN A N 1
ATOM 714 C CA . ASN A 1 92 ? 0.366 3.224 4.503 1.00 96.88 92 ASN A CA 1
ATOM 715 C C . ASN A 1 92 ? 0.798 3.648 3.093 1.00 96.88 92 ASN A C 1
ATOM 717 O O . ASN A 1 92 ? 0.239 4.597 2.525 1.00 96.88 92 ASN A O 1
ATOM 721 N N . ARG A 1 93 ? 1.800 2.969 2.537 1.00 97.12 93 ARG A N 1
ATOM 722 C CA . ARG A 1 93 ? 2.322 3.231 1.199 1.00 97.12 93 ARG A CA 1
ATOM 723 C C . ARG A 1 93 ? 2.506 1.936 0.422 1.00 97.12 93 ARG A C 1
ATOM 725 O O . ARG A 1 93 ? 3.259 1.076 0.859 1.00 97.12 93 ARG A O 1
ATOM 732 N N . MET A 1 94 ? 1.943 1.880 -0.779 1.00 97.62 94 MET A N 1
ATOM 733 C CA . MET A 1 94 ? 2.391 0.962 -1.820 1.00 97.62 94 MET A CA 1
ATOM 734 C C . MET A 1 94 ? 3.396 1.687 -2.711 1.00 97.62 94 MET A C 1
ATOM 736 O O . MET A 1 94 ? 3.104 2.766 -3.231 1.00 97.62 94 MET A O 1
ATOM 740 N N . ILE A 1 95 ? 4.568 1.091 -2.891 1.00 97.38 95 ILE A N 1
ATOM 741 C CA . ILE A 1 95 ? 5.606 1.572 -3.803 1.00 97.38 95 ILE A CA 1
ATOM 742 C C . ILE A 1 95 ? 5.743 0.526 -4.898 1.00 97.38 95 ILE A C 1
ATOM 744 O O . ILE A 1 95 ? 6.073 -0.618 -4.609 1.00 97.38 95 ILE A O 1
ATOM 748 N N . PHE A 1 96 ? 5.465 0.923 -6.130 1.00 97.31 96 PHE A N 1
ATOM 749 C CA . PHE A 1 96 ? 5.436 0.065 -7.305 1.00 97.31 96 PHE A CA 1
ATOM 750 C C . PHE A 1 96 ? 6.505 0.518 -8.302 1.00 97.31 96 PHE A C 1
ATOM 752 O O . PHE A 1 96 ? 6.583 1.706 -8.626 1.00 97.31 96 PHE A O 1
ATOM 759 N N . GLY A 1 97 ? 7.287 -0.436 -8.802 1.00 96.38 97 GLY A N 1
ATOM 760 C CA . GLY A 1 97 ? 8.191 -0.288 -9.938 1.00 96.38 97 GLY A CA 1
ATOM 761 C C . GLY A 1 97 ? 7.767 -1.222 -11.071 1.00 96.38 97 GLY A C 1
ATOM 762 O O . GLY A 1 97 ? 7.446 -2.386 -10.826 1.00 96.38 97 GLY A O 1
ATOM 763 N N . GLY A 1 98 ? 7.745 -0.717 -12.303 1.00 96.12 98 GLY A N 1
ATOM 764 C CA . GLY A 1 98 ? 7.398 -1.502 -13.487 1.00 96.12 98 GLY A CA 1
ATOM 765 C C . GLY A 1 98 ? 8.305 -1.212 -14.678 1.00 96.12 98 GLY A C 1
ATOM 766 O O . GLY A 1 98 ? 8.746 -0.076 -14.874 1.00 96.12 98 GLY A O 1
ATOM 767 N N . VAL A 1 99 ? 8.555 -2.249 -15.477 1.00 96.75 99 VAL A N 1
ATOM 768 C CA . VAL A 1 99 ? 9.332 -2.206 -16.720 1.00 96.75 99 VAL A CA 1
ATOM 769 C C . VAL A 1 99 ? 8.372 -2.137 -17.903 1.00 96.75 99 VAL A C 1
ATOM 771 O O . VAL A 1 99 ? 7.645 -3.089 -18.191 1.00 96.75 99 VAL A O 1
ATOM 774 N N . ASN A 1 100 ? 8.344 -0.990 -18.572 1.00 95.56 100 ASN A N 1
ATOM 775 C CA . ASN A 1 100 ? 7.715 -0.797 -19.872 1.00 95.56 100 ASN A CA 1
ATOM 776 C C . ASN A 1 100 ? 8.321 0.447 -20.537 1.00 95.56 100 ASN A C 1
ATOM 778 O O . ASN A 1 100 ? 7.884 1.575 -20.298 1.00 95.56 100 ASN A O 1
ATOM 782 N N . HIS A 1 101 ? 9.330 0.239 -21.381 1.00 92.88 101 HIS A N 1
ATOM 783 C CA . HIS A 1 101 ? 10.053 1.319 -22.059 1.00 92.88 101 HIS A CA 1
ATOM 784 C C . HIS A 1 101 ? 9.252 2.009 -23.174 1.00 92.88 101 HIS A C 1
ATOM 786 O O . HIS A 1 101 ? 9.670 3.067 -23.637 1.00 92.88 101 HIS A O 1
ATOM 792 N N . ASP A 1 102 ? 8.094 1.462 -23.550 1.00 92.81 102 ASP A N 1
ATOM 793 C CA . ASP A 1 102 ? 7.180 2.060 -24.527 1.00 92.81 102 ASP A CA 1
ATOM 794 C C . ASP A 1 102 ? 6.170 3.019 -23.870 1.00 92.81 102 ASP A C 1
ATOM 796 O O . ASP A 1 102 ? 5.359 3.648 -24.557 1.00 92.81 102 ASP A O 1
ATOM 800 N N . LEU A 1 103 ? 6.197 3.151 -22.536 1.00 92.06 103 LEU A N 1
ATOM 801 C CA . LEU A 1 103 ? 5.325 4.072 -21.816 1.00 92.06 103 LEU A CA 1
ATOM 802 C C . LEU A 1 103 ? 5.625 5.530 -22.143 1.00 92.06 103 LEU A C 1
ATOM 804 O O . LEU A 1 103 ? 6.740 6.017 -21.960 1.00 92.06 103 LEU A O 1
ATOM 808 N N . ASP A 1 104 ? 4.570 6.261 -22.494 1.00 88.75 104 ASP A N 1
ATOM 809 C CA . ASP A 1 104 ? 4.598 7.713 -22.568 1.00 88.75 104 ASP A CA 1
ATOM 810 C C . ASP A 1 104 ? 3.912 8.365 -21.354 1.00 88.75 104 ASP A C 1
ATOM 812 O O . ASP A 1 104 ? 3.208 7.736 -20.553 1.00 88.75 104 ASP A O 1
ATOM 816 N N . GLY A 1 105 ? 4.103 9.678 -21.216 1.00 86.00 105 GLY A N 1
ATOM 817 C CA . GLY A 1 105 ? 3.523 10.446 -20.114 1.00 86.00 105 GLY A CA 1
ATOM 818 C C . GLY A 1 105 ? 1.988 10.488 -20.098 1.00 86.00 105 GLY A C 1
ATOM 819 O O . GLY A 1 105 ? 1.418 10.870 -19.079 1.00 86.00 105 GLY A O 1
ATOM 820 N N . ARG A 1 106 ? 1.300 10.095 -21.183 1.00 90.38 106 ARG A N 1
ATOM 821 C CA . ARG A 1 106 ? -0.172 10.103 -21.259 1.00 90.38 106 ARG A CA 1
ATOM 822 C C . ARG A 1 106 ? -0.779 8.866 -20.604 1.00 90.38 106 ARG A C 1
ATOM 824 O O . ARG A 1 106 ? -1.868 8.960 -20.045 1.00 90.38 106 ARG A O 1
ATOM 831 N N . ALA A 1 107 ? -0.080 7.732 -20.638 1.00 91.19 107 ALA A N 1
ATOM 832 C CA . ALA A 1 107 ? -0.521 6.493 -19.997 1.00 91.19 107 ALA A CA 1
ATOM 833 C C . ALA A 1 107 ? -0.221 6.449 -18.484 1.00 91.19 107 ALA A C 1
ATOM 835 O O . ALA A 1 107 ? -0.920 5.764 -17.732 1.00 91.19 107 ALA A O 1
ATOM 836 N N . ALA A 1 108 ? 0.780 7.208 -18.020 1.00 92.12 108 ALA A N 1
ATOM 837 C CA . ALA A 1 108 ? 1.216 7.204 -16.623 1.00 92.12 108 ALA A CA 1
ATOM 838 C C . ALA A 1 108 ? 0.093 7.492 -15.596 1.00 92.12 108 ALA A C 1
ATOM 840 O O . ALA A 1 108 ? 0.013 6.752 -14.613 1.00 92.12 108 ALA A O 1
ATOM 841 N N . PRO A 1 109 ? -0.823 8.468 -15.795 1.00 94.44 109 PRO A N 1
ATOM 842 C CA . PRO A 1 109 ? -1.920 8.707 -14.854 1.00 94.44 109 PRO A CA 1
ATOM 843 C C . PRO A 1 109 ? -2.885 7.522 -14.717 1.00 94.44 109 PRO A C 1
ATOM 845 O O . PRO A 1 109 ? -3.296 7.188 -13.608 1.00 94.44 109 PRO A O 1
ATOM 848 N N . ALA A 1 110 ? -3.224 6.854 -15.824 1.00 94.62 110 ALA A N 1
ATOM 849 C CA . ALA A 1 110 ? -4.122 5.699 -15.800 1.00 94.62 110 ALA A CA 1
ATOM 850 C C . ALA A 1 110 ? -3.490 4.514 -15.051 1.00 94.62 110 ALA A C 1
ATOM 852 O O . ALA A 1 110 ? -4.143 3.868 -14.230 1.00 94.62 110 ALA A O 1
ATOM 853 N N . LEU A 1 111 ? -2.194 4.272 -15.269 1.00 95.75 111 LEU A N 1
ATOM 854 C CA . LEU A 1 111 ? -1.446 3.258 -14.525 1.00 95.75 111 LEU A CA 1
ATOM 855 C C . LEU A 1 111 ? -1.310 3.611 -13.047 1.00 95.75 111 LEU A C 1
ATOM 857 O O . LEU A 1 111 ? -1.468 2.739 -12.195 1.00 95.75 111 LEU A O 1
ATOM 861 N N . HIS A 1 112 ? -1.083 4.884 -12.726 1.00 96.50 112 HIS A N 1
ATOM 862 C CA . HIS A 1 112 ? -1.056 5.346 -11.344 1.00 96.50 112 HIS A CA 1
ATOM 863 C C . HIS A 1 112 ? -2.388 5.075 -10.633 1.00 96.50 112 HIS A C 1
ATOM 865 O O . HIS A 1 112 ? -2.390 4.518 -9.534 1.00 96.50 112 HIS A O 1
ATOM 871 N N . HIS A 1 113 ? -3.518 5.374 -11.281 1.00 96.44 113 HIS A N 1
ATOM 872 C CA . HIS A 1 113 ? -4.846 5.031 -10.768 1.00 96.44 113 HIS A CA 1
ATOM 873 C C . HIS A 1 113 ? -5.020 3.522 -10.561 1.00 96.44 113 HIS A C 1
ATOM 875 O O . 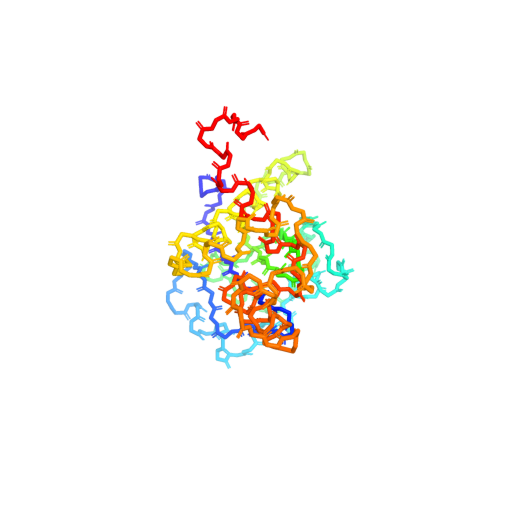HIS A 1 113 ? -5.524 3.103 -9.517 1.00 96.44 113 HIS A O 1
ATOM 881 N N . ALA A 1 114 ? -4.545 2.691 -11.492 1.00 95.69 114 ALA A N 1
ATOM 882 C CA . ALA A 1 114 ? -4.567 1.240 -11.319 1.00 95.69 114 ALA A CA 1
ATOM 883 C C . ALA A 1 114 ? -3.735 0.790 -10.101 1.00 95.69 114 ALA A C 1
ATOM 885 O O . ALA A 1 114 ? -4.182 -0.067 -9.338 1.00 95.69 1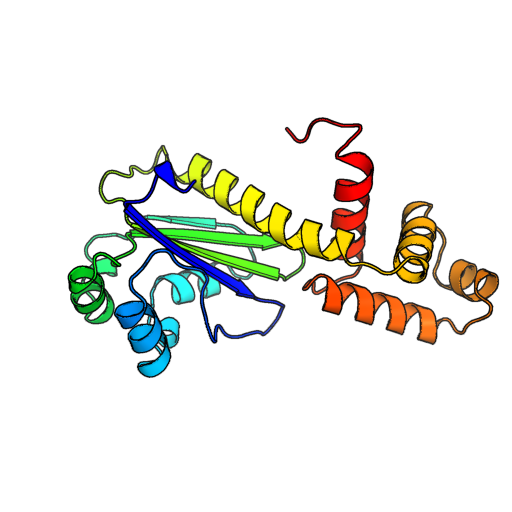14 ALA A O 1
ATOM 886 N N . CYS A 1 115 ? -2.560 1.389 -9.864 1.00 96.31 115 CYS A N 1
ATOM 887 C CA . CYS A 1 115 ? -1.753 1.141 -8.661 1.00 96.31 115 CYS A CA 1
ATOM 888 C C . CYS A 1 115 ? -2.484 1.552 -7.382 1.00 96.31 115 CYS A C 1
ATOM 890 O O . CYS A 1 115 ? -2.433 0.837 -6.384 1.00 96.31 115 CYS A O 1
ATOM 892 N N . GLN A 1 116 ? -3.196 2.679 -7.398 1.00 96.88 116 GLN A N 1
ATOM 893 C CA . GLN A 1 116 ? -4.005 3.104 -6.258 1.00 96.88 116 GLN A CA 1
ATOM 894 C C . GLN A 1 116 ? -5.145 2.123 -5.967 1.00 96.88 116 GLN A C 1
ATOM 896 O O . GLN A 1 116 ? -5.375 1.794 -4.803 1.00 96.88 116 GLN A O 1
ATOM 901 N N . ALA A 1 117 ? -5.818 1.621 -7.004 1.00 95.25 117 ALA A N 1
ATOM 902 C CA . ALA A 1 117 ? -6.871 0.620 -6.866 1.00 95.25 117 ALA A CA 1
ATOM 903 C C . ALA A 1 117 ? -6.338 -0.712 -6.309 1.00 95.25 117 ALA A C 1
ATOM 905 O O . ALA A 1 117 ? -6.942 -1.280 -5.397 1.00 95.25 117 ALA A O 1
ATOM 906 N N . ALA A 1 118 ? -5.179 -1.179 -6.786 1.00 95.12 118 ALA A N 1
ATOM 907 C CA . ALA A 1 118 ? -4.537 -2.382 -6.253 1.00 95.12 118 ALA A CA 1
ATOM 908 C C . ALA A 1 118 ? -4.113 -2.204 -4.789 1.00 95.12 118 ALA A C 1
ATOM 910 O O . ALA A 1 118 ? -4.445 -3.040 -3.956 1.00 95.12 118 ALA A O 1
ATOM 911 N N . HIS A 1 119 ? -3.476 -1.078 -4.447 1.00 96.50 119 HIS A N 1
ATOM 912 C CA . HIS A 1 119 ? -3.131 -0.751 -3.061 1.00 96.50 119 HIS A CA 1
ATOM 913 C C . HIS A 1 119 ? -4.360 -0.795 -2.152 1.00 96.50 119 HIS A C 1
ATOM 915 O O . HIS A 1 119 ? -4.343 -1.425 -1.097 1.00 96.50 119 HIS A O 1
ATOM 921 N N . LYS A 1 120 ? -5.456 -0.169 -2.587 1.00 95.12 120 LYS A N 1
ATOM 922 C CA . LYS A 1 120 ? -6.713 -0.169 -1.843 1.00 95.12 120 LYS A CA 1
ATOM 923 C C . LYS A 1 120 ? -7.272 -1.582 -1.669 1.00 95.12 120 LYS A C 1
ATOM 925 O O . LYS A 1 120 ? -7.768 -1.881 -0.593 1.00 95.12 120 LYS A O 1
ATOM 930 N N . THR A 1 121 ? -7.174 -2.436 -2.688 1.00 94.12 121 THR A N 1
ATOM 931 C CA . THR A 1 121 ? -7.627 -3.836 -2.622 1.00 94.12 121 THR A CA 1
ATOM 932 C C . THR A 1 121 ? -6.891 -4.598 -1.523 1.00 94.12 121 THR A C 1
ATOM 934 O O . THR A 1 121 ? -7.547 -5.165 -0.656 1.00 94.12 121 THR A O 1
ATOM 937 N N . VAL A 1 122 ? -5.560 -4.492 -1.466 1.00 93.62 122 VAL A N 1
ATOM 938 C CA . VAL A 1 122 ? -4.773 -5.152 -0.410 1.00 93.62 122 VAL A CA 1
ATOM 939 C C . VAL A 1 122 ? -5.146 -4.640 0.986 1.00 93.62 122 VAL A C 1
ATOM 941 O O . VAL A 1 122 ? -5.298 -5.416 1.925 1.00 93.62 122 VAL A O 1
ATOM 944 N N . LEU A 1 123 ? -5.369 -3.332 1.145 1.00 95.06 123 LEU A N 1
ATOM 945 C CA . LEU A 1 123 ? -5.817 -2.786 2.433 1.00 95.06 123 LEU A CA 1
ATOM 946 C C . LEU A 1 123 ? -7.230 -3.256 2.822 1.00 95.06 123 LEU A C 1
ATOM 948 O O . LEU A 1 123 ? -7.515 -3.423 4.009 1.00 95.06 123 LEU A O 1
ATOM 952 N N . LEU A 1 124 ? -8.119 -3.461 1.846 1.00 95.19 124 LEU A N 1
ATOM 953 C CA . LEU A 1 124 ? -9.479 -3.953 2.076 1.00 95.19 124 LEU A CA 1
ATOM 954 C C . LEU A 1 124 ? -9.497 -5.429 2.495 1.00 95.19 124 LEU A C 1
ATOM 956 O O . LEU A 1 124 ? -10.312 -5.789 3.338 1.00 95.19 124 LEU A O 1
ATOM 960 N N . GLU A 1 125 ? -8.569 -6.257 2.015 1.00 93.50 125 GLU A N 1
ATOM 961 C CA . GLU A 1 125 ? -8.393 -7.631 2.518 1.00 93.50 125 GLU A CA 1
ATOM 962 C C . GLU A 1 125 ? -8.053 -7.644 4.019 1.00 93.50 125 GLU A C 1
ATOM 964 O O . GLU A 1 125 ? -8.480 -8.525 4.766 1.00 93.50 125 GLU A O 1
ATOM 969 N N . GLY A 1 126 ? -7.345 -6.623 4.512 1.00 93.94 126 GLY A N 1
ATOM 970 C CA . GLY A 1 126 ? -7.121 -6.436 5.947 1.00 93.94 126 GLY A CA 1
ATOM 971 C C . GLY A 1 126 ? -8.422 -6.249 6.741 1.00 93.94 126 GLY A C 1
ATOM 972 O O . GLY A 1 126 ? -8.514 -6.703 7.884 1.00 93.94 126 GLY A O 1
ATOM 973 N N . VAL A 1 127 ? -9.436 -5.616 6.138 1.00 95.62 127 VAL A N 1
ATOM 974 C CA . VAL A 1 127 ? -10.762 -5.424 6.749 1.00 95.62 127 VAL A CA 1
ATOM 975 C C . VAL A 1 127 ? -11.503 -6.752 6.861 1.00 95.62 127 VAL A C 1
ATOM 977 O O . VAL A 1 127 ? -12.081 -7.026 7.910 1.00 95.62 127 VAL A O 1
ATOM 980 N N . ASP A 1 128 ? -11.424 -7.597 5.833 1.00 94.38 128 ASP A N 1
ATOM 981 C CA . ASP A 1 128 ? -12.055 -8.927 5.823 1.00 94.38 128 ASP A CA 1
ATOM 982 C C . ASP A 1 128 ? -11.495 -9.851 6.913 1.00 94.38 128 ASP A C 1
ATOM 984 O O . ASP A 1 128 ? -12.152 -10.792 7.347 1.00 94.38 128 ASP A O 1
ATOM 988 N N . ASN A 1 129 ? -10.289 -9.550 7.394 1.00 95.44 129 ASN A N 1
ATOM 989 C CA . ASN A 1 129 ? -9.631 -10.288 8.461 1.00 95.44 129 ASN A CA 1
ATOM 990 C C . ASN A 1 129 ? -9.937 -9.746 9.869 1.00 95.44 129 ASN A C 1
ATOM 992 O O . ASN A 1 129 ? -9.384 -10.263 10.846 1.00 95.44 129 ASN A O 1
ATOM 996 N N . LEU A 1 130 ? -10.749 -8.694 10.028 1.00 96.69 130 LEU A N 1
ATOM 997 C CA . LEU A 1 130 ? -11.179 -8.217 11.349 1.00 96.69 130 LEU A CA 1
ATOM 998 C C . LEU A 1 130 ? -12.043 -9.277 12.051 1.00 96.69 130 LEU A C 1
ATOM 1000 O O . LEU A 1 130 ? -12.846 -9.954 11.427 1.00 96.69 130 LEU A O 1
ATOM 1004 N N . SER A 1 131 ? -11.875 -9.431 13.367 1.00 97.44 131 SER A N 1
ATOM 1005 C CA . SER A 1 131 ? -12.753 -10.318 14.149 1.00 97.44 131 SER A CA 1
ATOM 1006 C C . SER A 1 131 ? -14.135 -9.691 14.335 1.00 97.44 131 SER A C 1
ATOM 1008 O O . SER A 1 131 ? -14.215 -8.466 14.386 1.00 97.44 131 SER A O 1
ATOM 1010 N N . ASP A 1 132 ? -15.164 -10.485 14.624 1.00 96.69 132 ASP A N 1
ATOM 1011 C CA . ASP A 1 132 ? -16.530 -10.002 14.897 1.00 96.69 132 ASP A CA 1
ATOM 1012 C C . ASP A 1 132 ? -16.562 -8.834 15.897 1.00 96.69 132 ASP A C 1
ATOM 1014 O O . ASP A 1 132 ? -17.033 -7.750 15.580 1.00 96.69 132 ASP A O 1
ATOM 1018 N N . GLY A 1 133 ? -15.898 -8.965 17.052 1.00 96.50 133 GLY A N 1
ATOM 1019 C CA . GLY A 1 133 ? -15.851 -7.875 18.039 1.00 96.50 133 GLY A CA 1
ATOM 1020 C C . GLY A 1 133 ? -15.069 -6.623 17.596 1.00 96.50 133 GLY A C 1
ATOM 1021 O O . GLY A 1 133 ? -15.218 -5.557 18.194 1.00 96.50 133 GLY A O 1
ATOM 1022 N N . GLN A 1 134 ? -14.213 -6.729 16.573 1.00 97.69 134 GLN A N 1
ATOM 1023 C CA . GLN A 1 134 ? -13.594 -5.567 15.922 1.00 97.69 134 GLN A CA 1
ATOM 1024 C C . GLN A 1 134 ? -14.568 -4.942 14.924 1.00 97.69 134 GLN A C 1
ATOM 1026 O O . GLN A 1 134 ? -14.634 -3.721 14.868 1.00 97.69 134 GLN A O 1
ATOM 1031 N N . VAL A 1 135 ? -15.329 -5.752 14.184 1.00 97.69 135 VAL A N 1
ATOM 1032 C CA . VAL A 1 135 ? -16.383 -5.288 13.273 1.00 97.69 135 VAL A CA 1
ATOM 1033 C C . VAL A 1 135 ? -17.480 -4.553 14.044 1.00 97.69 135 VAL A C 1
ATOM 1035 O O . VAL A 1 135 ? -17.742 -3.401 13.719 1.00 97.69 135 VAL A O 1
ATOM 1038 N N . ASP A 1 136 ? -18.006 -5.122 15.132 1.00 96.81 136 ASP A N 1
ATOM 1039 C CA 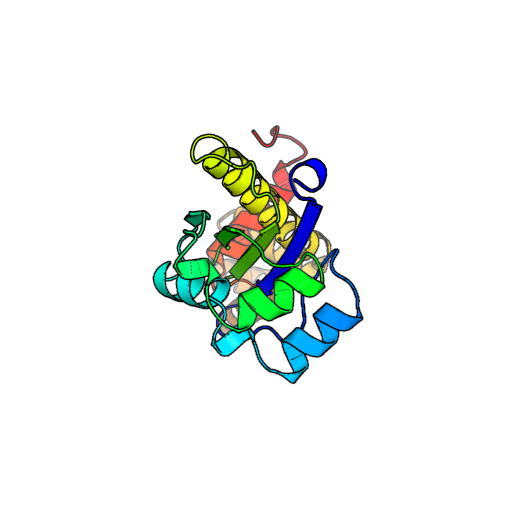. ASP A 1 136 ? -19.003 -4.467 16.000 1.00 96.81 136 ASP A CA 1
ATOM 1040 C C . ASP A 1 136 ? -18.500 -3.112 16.522 1.00 96.81 136 ASP A C 1
ATOM 1042 O O . ASP A 1 136 ? -19.225 -2.120 16.599 1.00 96.81 136 ASP A O 1
ATOM 1046 N N . PHE A 1 137 ? -17.211 -3.048 16.868 1.00 97.94 137 PHE A N 1
ATOM 1047 C CA . PHE A 1 137 ? -16.580 -1.807 17.297 1.00 97.94 137 PHE A CA 1
ATOM 1048 C C . PHE A 1 137 ? -16.492 -0.763 16.173 1.00 97.94 137 PHE A C 1
ATOM 1050 O O . PHE A 1 137 ? -16.680 0.428 16.433 1.00 97.94 137 PHE A O 1
ATOM 1057 N N . MET A 1 138 ? -16.202 -1.193 14.944 1.00 97.94 138 MET A N 1
ATOM 1058 C CA . MET A 1 138 ? -16.176 -0.319 13.771 1.00 97.94 138 MET A CA 1
ATOM 1059 C C . MET A 1 138 ? -17.580 0.172 13.402 1.00 97.94 138 MET A C 1
ATOM 1061 O O . MET A 1 138 ? -17.711 1.351 13.085 1.00 97.94 138 MET A O 1
ATOM 1065 N N . GLU A 1 139 ? -18.609 -0.672 13.529 1.00 97.44 139 GLU A N 1
ATOM 1066 C CA . GLU A 1 139 ? -20.021 -0.308 13.329 1.00 97.44 139 GLU A CA 1
ATOM 1067 C C . GLU A 1 139 ? -20.446 0.827 14.263 1.00 97.44 139 GLU A C 1
ATOM 1069 O O . GLU A 1 139 ? -20.852 1.891 13.800 1.00 97.44 139 GLU A O 1
ATOM 1074 N N . MET A 1 140 ? -20.221 0.680 15.575 1.00 97.94 140 MET A N 1
ATOM 1075 C CA . MET A 1 140 ? -20.517 1.753 16.538 1.00 97.94 140 MET A CA 1
ATOM 1076 C C . MET A 1 140 ? -19.797 3.067 16.190 1.00 97.94 140 MET A C 1
ATOM 1078 O O . MET A 1 140 ? -20.327 4.158 16.403 1.00 97.94 140 MET A O 1
ATOM 1082 N N . CYS A 1 141 ? -18.574 2.985 15.656 1.00 97.50 141 CYS A N 1
ATOM 1083 C CA . CYS A 1 141 ? -17.840 4.168 15.213 1.00 97.50 141 CYS A CA 1
ATOM 1084 C C . CYS A 1 141 ? -18.424 4.782 13.929 1.00 97.50 141 CYS A C 1
ATOM 1086 O O . CYS A 1 141 ? -18.416 6.007 13.803 1.00 97.50 141 CYS A O 1
ATOM 1088 N N . GLU A 1 142 ? -18.908 3.971 12.982 1.00 96.31 142 GLU A N 1
ATOM 1089 C CA . GLU A 1 142 ? -19.562 4.444 11.753 1.00 96.31 142 GLU A CA 1
ATOM 1090 C C . GLU A 1 142 ? -20.903 5.125 12.060 1.00 96.31 142 GLU A C 1
ATOM 1092 O O . GLU A 1 142 ? -21.194 6.184 11.507 1.00 96.31 142 GLU A O 1
ATOM 1097 N N . GLU A 1 143 ? -21.664 4.587 13.015 1.00 95.88 143 GLU A N 1
ATOM 1098 C CA . GLU A 1 143 ? -22.901 5.183 13.540 1.00 95.88 143 GLU A CA 1
ATOM 1099 C C . GLU A 1 143 ? -22.669 6.518 14.277 1.00 95.88 143 GLU A C 1
ATOM 1101 O O . GLU A 1 143 ? -23.616 7.221 14.637 1.00 95.88 143 GLU A O 1
ATOM 1106 N N . GLY A 1 144 ? -21.406 6.903 14.489 1.00 96.38 144 GLY A N 1
ATOM 1107 C CA . GLY A 1 144 ? -21.026 8.189 15.065 1.00 96.38 144 GLY A CA 1
ATOM 1108 C C . GLY A 1 144 ? -21.023 8.218 16.592 1.00 96.38 144 GLY A C 1
ATOM 1109 O O . GLY A 1 144 ? -20.998 9.309 17.172 1.00 96.38 144 GLY A O 1
ATOM 1110 N N . LEU A 1 145 ? -21.024 7.060 17.265 1.00 97.38 145 LEU A N 1
ATOM 1111 C CA . LEU A 1 145 ? -20.905 7.021 18.722 1.00 97.38 145 LEU A CA 1
ATOM 1112 C C . LEU A 1 145 ? -19.540 7.571 19.157 1.00 97.38 145 LEU A C 1
ATOM 1114 O O . LEU A 1 145 ? -18.484 7.249 18.612 1.00 97.38 145 LEU A O 1
ATOM 1118 N N . LEU A 1 146 ? -19.559 8.391 20.206 1.00 96.50 146 LEU A N 1
ATOM 1119 C CA . LEU A 1 146 ? -18.352 8.921 20.832 1.00 96.50 146 LEU A CA 1
ATOM 1120 C C . LEU A 1 146 ? -17.675 7.849 21.691 1.00 96.50 146 LEU A C 1
ATOM 1122 O O . LEU A 1 146 ? -18.344 7.026 22.312 1.00 96.50 146 LEU A O 1
ATOM 1126 N N . ASP A 1 147 ? -16.357 7.943 21.869 1.00 97.31 147 ASP A N 1
ATOM 1127 C CA . ASP A 1 147 ? -15.564 6.977 22.652 1.00 97.31 147 ASP A CA 1
ATOM 1128 C C . ASP A 1 147 ? -16.122 6.723 24.059 1.00 97.31 147 ASP A C 1
ATOM 1130 O O . ASP A 1 147 ? -16.082 5.597 24.544 1.00 97.31 147 ASP A O 1
ATOM 1134 N N . LYS A 1 148 ? -16.688 7.750 24.709 1.00 97.38 148 LYS A N 1
ATOM 1135 C CA . LYS A 1 148 ? -1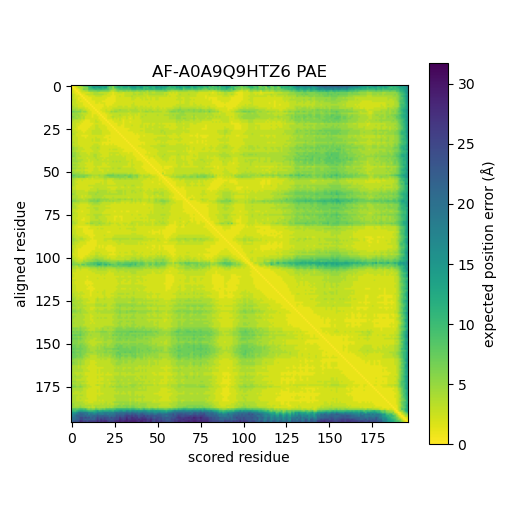7.340 7.620 26.024 1.00 97.38 148 LYS A CA 1
ATOM 1136 C C . LYS A 1 148 ? -18.631 6.791 25.983 1.00 97.38 148 LYS A C 1
ATOM 1138 O O . LYS A 1 148 ? -18.925 6.091 26.945 1.00 97.38 148 LYS A O 1
ATOM 1143 N N . GLN A 1 149 ? -19.393 6.880 24.892 1.00 98.06 149 GLN A N 1
ATOM 1144 C CA . GLN A 1 149 ? -20.625 6.115 24.692 1.00 98.06 149 GLN A CA 1
ATOM 1145 C C . GLN A 1 149 ? -20.276 4.658 24.409 1.00 98.06 149 GLN A C 1
ATOM 1147 O O . GLN A 1 149 ? -20.790 3.778 25.086 1.00 98.06 149 GLN A O 1
ATOM 1152 N N . ILE A 1 150 ? -19.309 4.418 23.518 1.00 97.38 150 ILE A N 1
ATOM 1153 C CA . ILE A 1 150 ? -18.812 3.068 23.220 1.00 97.38 150 ILE A CA 1
ATOM 1154 C C . ILE A 1 150 ? -18.211 2.417 24.476 1.00 97.38 150 ILE A C 1
ATOM 1156 O O . ILE A 1 150 ? -18.468 1.251 24.762 1.00 97.38 150 ILE A O 1
ATOM 1160 N N . ALA A 1 151 ? -17.436 3.168 25.264 1.00 97.62 151 ALA A N 1
ATOM 1161 C CA . ALA A 1 151 ? -16.889 2.692 26.533 1.00 97.62 151 ALA A CA 1
ATOM 1162 C C . ALA A 1 151 ? -17.993 2.273 27.518 1.00 97.62 151 ALA A C 1
ATOM 1164 O O . ALA A 1 151 ? -17.878 1.226 28.153 1.00 97.62 151 ALA A O 1
ATOM 1165 N N . SER A 1 152 ? -19.068 3.064 27.614 1.00 97.19 152 SER A N 1
ATOM 1166 C CA . SER A 1 152 ? -20.234 2.747 28.444 1.00 97.19 152 SER A CA 1
ATOM 1167 C C . SER A 1 152 ? -20.961 1.492 27.956 1.00 97.19 152 SER A C 1
ATOM 1169 O O . SER A 1 152 ? -21.235 0.608 28.765 1.00 97.19 152 SER A O 1
ATOM 1171 N N . GLU A 1 153 ? -21.229 1.397 26.652 1.00 96.00 153 GLU A N 1
ATOM 1172 C CA . GLU A 1 153 ? -21.928 0.266 26.024 1.00 96.00 153 GLU A CA 1
ATOM 1173 C C . GLU A 1 153 ? -21.174 -1.048 26.255 1.00 96.00 153 GLU A C 1
ATOM 1175 O O . GLU A 1 153 ? -21.725 -2.042 26.723 1.00 96.00 153 GLU A O 1
ATOM 1180 N N . LEU A 1 154 ? -19.858 -1.019 26.039 1.00 95.19 154 LEU A N 1
ATOM 1181 C CA . LEU A 1 154 ? -18.989 -2.185 26.183 1.00 95.19 154 LEU A CA 1
ATOM 1182 C C . LEU A 1 154 ? -18.517 -2.425 27.623 1.00 95.19 154 LEU A C 1
ATOM 1184 O O . LEU A 1 154 ? -17.792 -3.389 27.866 1.00 95.19 154 LEU A O 1
ATOM 1188 N N . ARG A 1 155 ? -18.898 -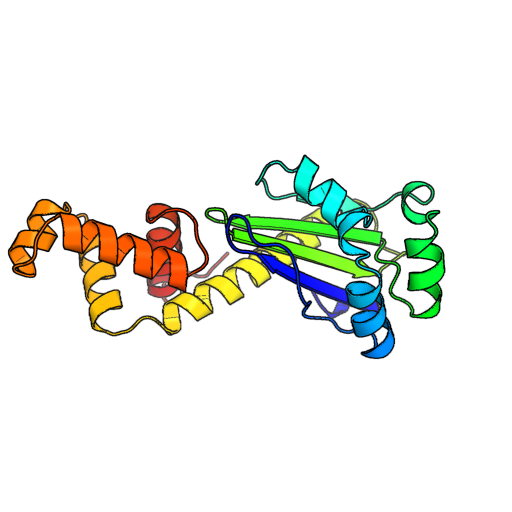1.558 28.574 1.00 96.50 155 ARG A N 1
ATOM 1189 C CA . ARG A 1 155 ? -18.468 -1.583 29.986 1.00 96.50 155 ARG A CA 1
ATOM 1190 C C . ARG A 1 155 ? -16.945 -1.651 30.153 1.00 96.50 155 ARG A C 1
ATOM 1192 O O . ARG A 1 155 ? -16.422 -2.405 30.972 1.00 96.50 155 ARG A O 1
ATOM 1199 N N . VAL A 1 156 ? -16.228 -0.846 29.374 1.00 97.00 156 VAL A N 1
ATOM 1200 C CA . VAL A 1 156 ? -14.762 -0.726 29.411 1.00 97.00 156 VAL A CA 1
ATOM 1201 C C . VAL A 1 156 ? -14.332 0.714 29.676 1.00 97.00 156 VAL A C 1
ATOM 1203 O O . VAL A 1 156 ? -15.133 1.644 29.649 1.00 97.00 156 VAL A O 1
ATOM 1206 N N . SER A 1 157 ? -13.042 0.929 29.927 1.00 97.56 157 SER A N 1
ATOM 1207 C CA . SER A 1 157 ? -12.490 2.279 30.043 1.00 97.56 157 SER A CA 1
ATOM 1208 C C . SER A 1 157 ? -12.346 2.959 28.675 1.00 97.56 157 SER A C 1
ATOM 1210 O O . SER A 1 157 ? -12.129 2.312 27.651 1.00 97.56 157 SER A O 1
ATOM 1212 N N . ILE A 1 158 ? -12.339 4.295 28.660 1.00 97.00 158 ILE A N 1
ATOM 1213 C CA . ILE A 1 158 ? -12.003 5.082 27.457 1.00 97.00 158 ILE A CA 1
ATOM 1214 C C . ILE A 1 158 ? -10.588 4.739 26.952 1.00 97.00 158 ILE A C 1
ATOM 1216 O O . ILE A 1 158 ? -10.346 4.681 25.748 1.00 97.00 158 ILE A O 1
ATOM 1220 N N . SER A 1 159 ? -9.649 4.437 27.856 1.00 97.62 159 SER A N 1
ATOM 1221 C CA . SER A 1 159 ? -8.306 3.985 27.472 1.00 97.62 159 SER A CA 1
ATOM 1222 C C . SER A 1 159 ? -8.322 2.649 26.720 1.00 97.62 159 SER A C 1
ATOM 1224 O O . SER A 1 159 ? -7.548 2.476 25.779 1.00 97.62 159 SER A O 1
ATOM 1226 N N . ALA A 1 160 ? -9.233 1.731 27.062 1.00 97.38 160 ALA A N 1
ATOM 1227 C CA . ALA A 1 160 ? -9.413 0.489 26.318 1.00 97.38 160 ALA A CA 1
ATOM 1228 C C . ALA A 1 160 ? -9.926 0.757 24.895 1.00 97.38 160 ALA A C 1
ATOM 1230 O O . ALA A 1 160 ? -9.490 0.086 23.961 1.00 97.38 160 ALA A O 1
ATOM 1231 N N . ILE A 1 161 ? -10.780 1.769 24.703 1.00 98.00 161 ILE A N 1
ATOM 1232 C CA . ILE A 1 161 ? -11.228 2.203 23.370 1.00 98.00 161 ILE A CA 1
ATOM 1233 C C . ILE A 1 161 ? -10.053 2.727 22.538 1.00 98.00 161 ILE A C 1
ATOM 1235 O O . ILE A 1 161 ? -9.859 2.285 21.405 1.00 98.00 161 ILE A O 1
ATOM 1239 N N . ALA A 1 162 ? -9.212 3.593 23.110 1.00 97.31 162 ALA A N 1
ATOM 1240 C CA . ALA A 1 162 ? -8.012 4.086 22.429 1.00 97.31 162 ALA A CA 1
ATOM 1241 C C . ALA A 1 162 ? -7.064 2.942 22.022 1.00 97.31 162 ALA A C 1
ATOM 1243 O O . ALA A 1 162 ? -6.551 2.921 20.900 1.00 97.31 162 ALA A O 1
ATOM 1244 N N . GLN A 1 163 ? -6.879 1.950 22.901 1.00 97.81 163 GLN A N 1
ATOM 1245 C CA . GLN A 1 163 ? -6.068 0.773 22.601 1.00 97.81 163 GLN A CA 1
ATOM 1246 C C . GLN A 1 163 ? -6.679 -0.080 21.480 1.00 97.81 163 GLN A C 1
ATOM 1248 O O . GLN A 1 163 ? -5.952 -0.503 20.582 1.00 97.81 163 GLN A O 1
ATOM 1253 N N . ARG A 1 164 ? -8.002 -0.296 21.474 1.00 98.06 164 ARG A N 1
ATOM 1254 C CA . ARG A 1 164 ? -8.697 -1.016 20.389 1.00 98.06 164 ARG A CA 1
ATOM 1255 C C . ARG A 1 164 ? -8.512 -0.322 19.041 1.00 98.06 164 ARG A C 1
ATOM 1257 O O . ARG A 1 164 ? -8.140 -0.987 18.077 1.00 98.06 164 ARG A O 1
ATOM 1264 N N . LYS A 1 165 ? -8.663 1.008 18.987 1.00 98.31 165 LYS A N 1
ATOM 1265 C CA . LYS A 1 165 ? -8.384 1.800 17.775 1.00 98.31 165 LYS A CA 1
ATOM 1266 C C . LYS A 1 165 ? -6.956 1.584 17.282 1.00 98.31 165 LYS A C 1
ATOM 1268 O O . LYS A 1 165 ? -6.756 1.332 16.099 1.00 98.31 165 LYS A O 1
ATOM 1273 N N . LYS A 1 166 ? -5.967 1.627 18.183 1.00 97.56 166 LYS A N 1
ATOM 1274 C CA . LYS A 1 166 ? -4.556 1.388 17.842 1.00 97.56 166 LYS A CA 1
ATOM 1275 C C . LYS A 1 166 ? -4.325 -0.018 17.280 1.00 97.56 166 LYS A C 1
ATOM 1277 O O . LYS A 1 166 ? -3.623 -0.155 16.283 1.00 97.56 166 LYS A O 1
ATOM 1282 N N . VAL A 1 167 ? -4.921 -1.043 17.893 1.00 97.38 167 VAL A N 1
ATOM 1283 C CA . VAL A 1 167 ? -4.820 -2.435 17.424 1.00 97.38 167 VAL A CA 1
ATOM 1284 C C . VAL A 1 167 ? -5.424 -2.589 16.028 1.00 97.38 167 VAL A C 1
ATOM 1286 O O . VAL A 1 167 ? -4.797 -3.199 15.168 1.00 97.38 167 VAL A O 1
ATOM 1289 N N . ILE A 1 168 ? -6.594 -1.999 15.774 1.00 98.12 168 ILE A N 1
ATOM 1290 C CA . ILE A 1 168 ? -7.231 -2.029 14.448 1.00 98.12 168 ILE A CA 1
ATOM 1291 C C . ILE A 1 168 ? -6.371 -1.298 13.414 1.00 98.12 168 ILE A C 1
ATOM 1293 O O . ILE A 1 168 ? -6.093 -1.862 12.362 1.00 98.12 168 ILE A O 1
ATOM 1297 N N . CYS A 1 169 ? -5.882 -0.092 13.720 1.00 97.94 169 CYS A N 1
ATOM 1298 C CA . CYS A 1 169 ? -4.970 0.642 12.839 1.00 97.94 169 CYS A CA 1
ATOM 1299 C C . CYS A 1 169 ? -3.740 -0.193 12.467 1.00 97.94 169 CYS A C 1
ATOM 1301 O O . CYS A 1 169 ? -3.398 -0.283 11.293 1.00 97.94 169 CYS A O 1
ATOM 1303 N N . SER A 1 170 ? -3.116 -0.839 13.458 1.00 95.62 170 SER A N 1
ATOM 1304 C CA . SER A 1 170 ? -1.961 -1.712 13.240 1.00 95.62 170 SER A CA 1
ATOM 1305 C C . SER A 1 170 ? -2.302 -2.904 12.350 1.00 95.62 170 SER A C 1
ATOM 1307 O O . SER A 1 170 ? -1.516 -3.240 11.474 1.00 95.62 170 SER A O 1
ATOM 1309 N N . LYS A 1 171 ? -3.465 -3.533 12.556 1.00 95.81 171 LYS A N 1
ATOM 1310 C CA . LYS A 1 171 ? -3.918 -4.687 11.766 1.00 95.81 171 LYS A CA 1
ATOM 1311 C C . LYS A 1 171 ? -4.235 -4.318 10.315 1.00 95.81 171 LYS A C 1
ATOM 1313 O O . LYS A 1 171 ? -3.986 -5.114 9.424 1.00 95.81 171 LYS A O 1
ATOM 1318 N N . LEU A 1 172 ? -4.742 -3.108 10.086 1.00 96.38 172 LEU A N 1
ATOM 1319 C CA . LEU A 1 172 ? -5.024 -2.572 8.752 1.00 96.38 172 LEU A CA 1
ATOM 1320 C C . LEU A 1 172 ? -3.822 -1.841 8.124 1.00 96.38 172 LEU A C 1
ATOM 1322 O O . LEU A 1 172 ? -3.950 -1.275 7.043 1.00 96.38 172 LEU A O 1
ATOM 1326 N N . GLY A 1 173 ? -2.674 -1.785 8.809 1.00 95.50 173 GLY A N 1
ATOM 1327 C CA . GLY A 1 173 ? -1.462 -1.125 8.318 1.00 95.50 173 GLY A CA 1
ATOM 1328 C C . GLY A 1 173 ? -1.548 0.404 8.193 1.00 95.50 173 GLY A C 1
ATOM 1329 O O . GLY A 1 173 ? -0.726 0.998 7.499 1.00 95.50 173 GLY A O 1
ATOM 1330 N N . VAL A 1 174 ? -2.511 1.072 8.839 1.00 96.81 174 VAL A N 1
ATOM 1331 C CA . VAL A 1 174 ? -2.723 2.533 8.745 1.00 96.81 174 VAL A CA 1
ATOM 1332 C C . VAL A 1 174 ? -2.290 3.272 10.018 1.00 96.81 174 VAL A C 1
ATOM 1334 O O . VAL A 1 174 ? -2.283 2.731 11.118 1.00 96.81 174 VAL A O 1
ATOM 1337 N N . SER A 1 175 ? -1.952 4.557 9.891 1.00 95.69 175 SER A N 1
ATOM 1338 C CA . SER A 1 175 ? -1.462 5.413 10.981 1.00 95.69 175 SER A CA 1
ATOM 1339 C C . SER A 1 175 ? -2.556 6.006 11.862 1.00 95.69 175 SER A C 1
ATOM 1341 O O . SER A 1 175 ? -2.275 6.468 12.967 1.00 95.69 175 SER A O 1
ATOM 1343 N N . ASN A 1 176 ? -3.795 6.067 11.372 1.00 96.00 176 ASN A N 1
ATOM 1344 C CA . ASN A 1 176 ? -4.872 6.776 12.048 1.00 96.00 176 ASN A CA 1
ATOM 1345 C C . ASN A 1 176 ? -6.223 6.085 11.865 1.00 96.00 176 ASN A C 1
ATOM 1347 O O . ASN A 1 176 ? -6.517 5.494 10.827 1.00 96.00 176 ASN A O 1
ATOM 1351 N N . PHE A 1 177 ? -7.066 6.218 12.887 1.00 97.62 177 PHE A N 1
ATOM 1352 C CA . PHE A 1 177 ? -8.336 5.501 12.953 1.00 97.62 177 PHE A CA 1
ATOM 1353 C C . PHE A 1 177 ? -9.366 6.003 11.937 1.00 97.62 177 PHE A C 1
ATOM 1355 O O . PHE A 1 177 ? -10.222 5.245 11.502 1.00 97.62 177 PHE A O 1
ATOM 1362 N N . ARG A 1 178 ? -9.258 7.259 11.489 1.00 97.19 178 ARG A N 1
ATOM 1363 C CA . ARG A 1 178 ? -10.124 7.786 10.427 1.00 97.19 178 ARG A CA 1
ATOM 1364 C C . ARG A 1 178 ? -9.898 7.050 9.104 1.00 97.19 178 ARG A C 1
ATOM 1366 O O . ARG A 1 178 ? -10.862 6.746 8.412 1.00 97.19 178 ARG A O 1
ATOM 1373 N N . ALA A 1 179 ? -8.647 6.744 8.765 1.00 97.19 179 ALA A N 1
ATOM 1374 C CA . ALA A 1 179 ? -8.326 5.942 7.589 1.00 97.19 179 ALA A CA 1
ATOM 1375 C C . ALA A 1 179 ? -8.837 4.499 7.725 1.00 97.19 179 ALA A C 1
ATOM 1377 O O . ALA A 1 179 ? -9.412 3.976 6.775 1.00 97.19 179 ALA A O 1
ATOM 1378 N N . ALA A 1 180 ? -8.698 3.896 8.912 1.00 97.88 180 ALA A N 1
ATOM 1379 C CA . ALA A 1 180 ? -9.266 2.579 9.208 1.00 97.88 180 ALA A CA 1
ATOM 1380 C C . ALA A 1 180 ? -10.791 2.561 9.008 1.00 97.88 180 ALA A C 1
ATOM 1382 O O . ALA A 1 180 ? -11.311 1.693 8.311 1.00 97.88 180 ALA A O 1
ATOM 1383 N N . LEU A 1 181 ? -11.498 3.554 9.558 1.00 97.81 181 LEU A N 1
ATOM 1384 C CA . LEU A 1 181 ? -12.949 3.679 9.414 1.00 97.81 181 LEU A CA 1
ATOM 1385 C C . LEU A 1 181 ? -13.357 3.907 7.955 1.00 97.81 181 LEU A C 1
ATOM 1387 O O . LEU A 1 181 ? -14.321 3.316 7.489 1.00 97.81 181 LEU A O 1
ATOM 1391 N N . SER A 1 182 ? -12.576 4.684 7.197 1.00 96.69 182 SER A N 1
ATOM 1392 C CA . SER A 1 182 ? -12.812 4.866 5.764 1.00 96.69 182 SER A CA 1
ATOM 1393 C C . SER A 1 182 ? -12.682 3.560 4.972 1.00 96.69 182 SER A C 1
ATOM 1395 O O . SER A 1 182 ? -13.505 3.330 4.089 1.00 96.69 182 SER A O 1
ATOM 1397 N N . LEU A 1 183 ? -11.677 2.718 5.254 1.00 96.62 183 LEU A N 1
ATOM 1398 C CA . LEU A 1 183 ? -11.539 1.402 4.611 1.00 96.62 183 LEU A CA 1
ATOM 1399 C C . LEU A 1 183 ? -12.722 0.503 4.950 1.00 96.62 183 LEU A C 1
ATOM 1401 O O . LEU A 1 183 ? -13.292 -0.114 4.055 1.00 96.62 183 LEU A O 1
ATOM 1405 N N . TYR A 1 184 ? -13.108 0.481 6.225 1.00 97.19 184 TYR A N 1
ATOM 1406 C CA . TYR A 1 184 ? -14.251 -0.285 6.697 1.00 97.19 184 TYR A CA 1
ATOM 1407 C C . TYR A 1 184 ? -15.550 0.119 5.991 1.00 97.19 184 TYR A C 1
ATOM 1409 O O . TYR A 1 184 ? -16.193 -0.733 5.382 1.00 97.19 184 TYR A O 1
ATOM 1417 N N . SER A 1 185 ? -15.886 1.413 5.969 1.00 95.69 185 SER A N 1
ATOM 1418 C CA . SER A 1 185 ? -17.074 1.902 5.263 1.00 95.69 185 SER A CA 1
ATOM 1419 C C . SER A 1 185 ? -17.012 1.576 3.771 1.00 95.69 185 SER A C 1
ATOM 1421 O O . SER A 1 185 ? -17.982 1.075 3.212 1.00 95.69 185 SER A O 1
ATOM 1423 N N . ILE A 1 186 ? -15.869 1.779 3.104 1.00 93.88 186 ILE A N 1
ATOM 1424 C CA . ILE A 1 186 ? -15.731 1.379 1.696 1.00 93.88 186 ILE A CA 1
ATOM 1425 C C . ILE A 1 186 ? -16.030 -0.112 1.528 1.00 93.88 186 ILE A C 1
ATOM 1427 O O . ILE A 1 186 ? -16.779 -0.472 0.625 1.00 93.88 186 ILE A O 1
ATOM 1431 N N . ARG A 1 187 ? -15.469 -0.978 2.380 1.00 93.94 187 ARG A N 1
ATOM 1432 C CA . ARG A 1 187 ? -15.683 -2.423 2.280 1.00 93.94 187 ARG A CA 1
ATOM 1433 C C . ARG A 1 187 ? -17.153 -2.783 2.478 1.00 93.94 187 ARG A C 1
ATOM 1435 O O . ARG A 1 187 ? -17.711 -3.464 1.619 1.00 93.94 187 ARG A O 1
ATOM 1442 N N . LYS A 1 188 ? -17.782 -2.257 3.534 1.00 91.75 188 LYS A N 1
ATOM 1443 C CA . LYS A 1 188 ? -19.204 -2.445 3.863 1.00 91.75 188 LYS A CA 1
ATOM 1444 C C . LYS A 1 188 ? -20.122 -2.054 2.702 1.00 91.75 188 LYS A C 1
ATOM 1446 O O . LYS A 1 188 ? -21.029 -2.804 2.354 1.00 91.75 188 LYS A O 1
ATOM 1451 N N . TRP A 1 189 ? -19.855 -0.914 2.062 1.00 88.69 189 TRP A N 1
ATOM 1452 C CA . TRP A 1 189 ? -20.716 -0.360 1.010 1.00 88.69 189 TRP A CA 1
ATOM 1453 C C . TRP A 1 189 ? -20.320 -0.764 -0.420 1.00 88.69 189 TRP A C 1
ATOM 1455 O O . TRP A 1 189 ? -21.091 -0.522 -1.348 1.00 88.69 189 TRP A O 1
ATOM 1465 N N . SER A 1 190 ? -19.169 -1.418 -0.619 1.00 81.31 190 SER A N 1
ATOM 1466 C CA . SER A 1 190 ? -18.671 -1.832 -1.946 1.00 81.31 190 SER A CA 1
ATOM 1467 C C . SER A 1 190 ? -19.592 -2.799 -2.705 1.00 81.31 190 SER A C 1
ATOM 1469 O O . SER A 1 190 ? -19.497 -2.891 -3.925 1.00 81.31 190 SER A O 1
ATOM 1471 N N . GLY A 1 191 ? -20.507 -3.486 -2.011 1.00 61.62 191 GLY A N 1
ATOM 1472 C CA . GLY A 1 191 ? -21.544 -4.327 -2.625 1.00 61.62 191 GLY A CA 1
ATOM 1473 C C . GLY A 1 191 ? -22.837 -3.592 -3.007 1.00 61.62 191 GLY A C 1
ATOM 1474 O O . GLY A 1 191 ? -23.705 -4.187 -3.637 1.00 61.62 191 GLY A O 1
ATOM 1475 N N . ILE A 1 192 ? -22.984 -2.322 -2.616 1.00 59.34 192 ILE A N 1
ATOM 1476 C CA . ILE A 1 192 ? -24.207 -1.519 -2.798 1.00 59.34 192 ILE A CA 1
ATOM 1477 C C . ILE A 1 192 ? -23.950 -0.343 -3.749 1.00 59.34 192 ILE A C 1
ATOM 1479 O O . ILE A 1 192 ? -24.828 0.029 -4.525 1.00 59.34 192 ILE A O 1
ATOM 1483 N N . ILE A 1 193 ? -22.742 0.227 -3.724 1.00 51.12 193 ILE A N 1
ATOM 1484 C CA . ILE A 1 193 ? -22.334 1.339 -4.585 1.00 51.12 193 ILE A CA 1
ATOM 1485 C C . ILE A 1 193 ? -21.215 0.839 -5.508 1.00 51.12 193 ILE A C 1
ATOM 1487 O O . ILE A 1 193 ? -20.178 0.408 -4.996 1.00 51.12 193 ILE A O 1
ATOM 1491 N N . PRO A 1 194 ? -21.378 0.904 -6.845 1.00 45.62 194 PRO A N 1
ATOM 1492 C CA . PRO A 1 194 ? -20.297 0.587 -7.770 1.00 45.62 194 PRO A CA 1
ATOM 1493 C C . PRO A 1 194 ? -19.073 1.439 -7.431 1.00 45.62 194 PRO A C 1
ATOM 1495 O O . PRO A 1 194 ? -19.170 2.664 -7.357 1.00 45.62 194 PRO A O 1
ATOM 1498 N N . MET A 1 195 ? -17.927 0.799 -7.200 1.00 46.84 195 MET A N 1
ATOM 1499 C CA . MET A 1 195 ? -16.658 1.510 -7.069 1.00 46.84 195 MET A CA 1
ATOM 1500 C C . MET A 1 195 ? -16.277 2.033 -8.459 1.00 46.84 195 MET A C 1
ATOM 1502 O O . MET A 1 195 ? -15.838 1.256 -9.304 1.00 46.84 195 MET A O 1
ATOM 1506 N N . ILE A 1 196 ? -16.545 3.320 -8.694 1.00 41.50 196 ILE A N 1
ATOM 1507 C CA . ILE A 1 196 ? -16.219 4.061 -9.923 1.00 41.50 196 ILE A CA 1
ATOM 1508 C C . ILE A 1 196 ? -14.759 4.512 -9.881 1.00 41.50 196 ILE A C 1
ATOM 1510 O O . ILE A 1 196 ? -14.333 4.992 -8.802 1.00 41.50 196 ILE A O 1
#

Mean predicted aligned error: 4.18 Å

Nearest PDB structures (foldseek):
  6cbq-assembly1_A  TM=4.834E-01  e=6.453E-08  Pseudomonas aeruginosa
  3qp5-assembly2_C  TM=4.856E-01  e=9.525E-06  Chromobacterium violaceum
  4gvp-assembly1_A  TM=7.136E-01  e=1.166E-02  Staphylococcus aureus subsp. aureus Mu50
  3clo-assembly2_C-2  TM=5.337E-01  e=1.250E-03  Bacteroides thetaiotaomicron VPI-5482
  3p7n-assembly2_B  TM=3.529E-01  e=8.194E-03  Erythrobacter litoralis HTCC2594

Foldseek 3Di:
DVVQFPWKWKDKAFAPDDDQFIDIPFDPVVRVVCNVVVCCVVQVLNVVVVVCVQAWDKDFADVVSCPDPNNVVCVVRLRSFRIWTWAHFQRMIMIMGGHDPPDDPVCNVVVNVVSNVVSLVVLLVLLVPDDPVLLVLLVCVVVPDDLVRVCVVVVHDSVVNVVSLVVQCVSSSHDGSVRSSVSNVCNVCCVPDPPD

Secondary structure (DSSP, 8-state):
-GGG-SEEEEEEE-TT---S--EESS-HHHHHHHHHTTGGGT-HHHHHHHHTTT--EEEEPPTTTT-SHHHHHHHHTT----EEEEEEETTEEEEEEEE-TT--TTTHHHHHHHHHHHHHHHHHHHHHT--HHHHHHHHHHHTT--HHHHHHHTT--HHHHHHHHHHHHHHTT-SSHHHHHHHHHHHHHTTTS---

Sequence (196 aa):
MQESFSGFGFVILSPGEVPTSAETSFSAEWHQRYFDHKFHAVDPVFHFTKQCGGRSASKLLSQEEMSSPLFEEARQFGADSNFISVSAFGGNRMIFGGVNHDLDGRAAPALHHACQAAHKTVLLEGVDNLSDGQVDFMEMCEEGLLDKQIASELRVSISAIAQRKKVICSKLGVSNFRAALSLYSIRKWSGIIPMI